Protein AF-A0AB32TJZ8-F1 (afdb_monomer_lite)

Sequence (310 aa):
MAPNVGLDRDGQGVVIGPDGIAGWDKVQDLAAYLVGLRESPYLTDLQVTEAIQLWTALLDVDKQRINYQPRHQPQLTHGRFKAPKRSGVTPGVESVKRCLIGHPEGPAQWPSTSRLVEAICTKLCVVHKSTSKKAGVRTHRWSKILTDYHHIRDLVLGSRRLMDETVIQLFELNQKTLIQWFQRRQKDQEMSVLTQGLTPLDPIAVADTQLPLPRGKLDEAPTTSGPKHQFVFPPNKEGQAPLLRPGRKSASATTTVCSFLPDATTVCSFPPAPTTVCPIAPTPTTVCHIAPAPTMVCPVTPTFTTVRPI

Radius of gyration: 33.05 Å; chains: 1; bounding box: 122×93×77 Å

Structure (mmCIF, N/CA/C/O backbone):
data_AF-A0AB32TJZ8-F1
#
_entry.id   AF-A0AB32TJZ8-F1
#
loop_
_atom_site.group_PDB
_atom_site.id
_atom_site.type_symbol
_atom_site.label_atom_id
_atom_site.label_alt_id
_atom_site.label_comp_id
_atom_site.label_asym_id
_atom_site.label_entity_id
_atom_site.label_seq_id
_atom_site.pdbx_PDB_ins_code
_atom_site.Cartn_x
_atom_site.Cartn_y
_atom_site.Cartn_z
_atom_site.occupancy
_atom_site.B_iso_or_equiv
_atom_site.auth_seq_id
_atom_s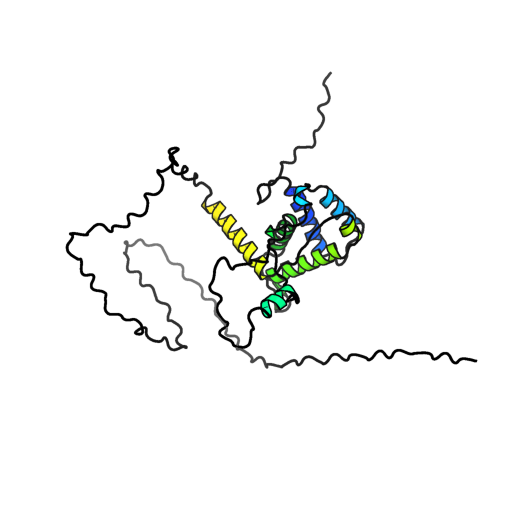ite.auth_comp_id
_atom_site.auth_asym_id
_atom_site.auth_atom_id
_atom_site.pdbx_PDB_model_num
ATOM 1 N N . MET A 1 1 ? -12.858 50.266 26.204 1.00 50.28 1 MET A N 1
ATOM 2 C CA . MET A 1 1 ? -11.524 49.758 25.823 1.00 50.28 1 MET A CA 1
ATOM 3 C C . MET A 1 1 ? -11.694 48.268 25.560 1.00 50.28 1 MET A C 1
ATOM 5 O O . MET A 1 1 ? -11.700 47.487 26.498 1.00 50.28 1 MET A O 1
ATOM 9 N N . ALA A 1 2 ? -12.065 47.912 24.327 1.00 54.00 2 ALA A N 1
ATOM 10 C CA . ALA A 1 2 ? -12.459 46.547 23.977 1.00 54.00 2 ALA A CA 1
ATOM 11 C C . ALA A 1 2 ? -11.212 45.659 23.815 1.00 54.00 2 ALA A C 1
ATOM 13 O O . ALA A 1 2 ? -10.267 46.100 23.155 1.00 54.00 2 ALA A O 1
ATOM 14 N N . PRO A 1 3 ? -11.177 44.448 24.397 1.00 55.28 3 PRO A N 1
ATOM 15 C CA . PRO A 1 3 ? -10.095 43.516 24.159 1.00 55.28 3 PRO A CA 1
ATOM 16 C C . PRO A 1 3 ? -10.292 42.813 22.812 1.00 55.28 3 PRO A C 1
ATOM 18 O O . PRO A 1 3 ? -11.400 42.492 22.388 1.00 55.28 3 PRO A O 1
ATOM 21 N N . ASN A 1 4 ? -9.159 42.628 22.151 1.00 44.34 4 ASN A N 1
ATOM 22 C CA . ASN A 1 4 ? -8.955 42.030 20.845 1.00 44.34 4 ASN A CA 1
ATOM 23 C C . ASN A 1 4 ? -9.405 40.554 20.855 1.00 44.34 4 ASN A C 1
ATOM 25 O O . ASN A 1 4 ? -8.787 39.736 21.535 1.00 44.34 4 ASN A O 1
ATOM 29 N N . VAL A 1 5 ? -10.479 40.210 20.136 1.00 54.75 5 VAL A N 1
ATOM 30 C CA . VAL A 1 5 ? -10.880 38.809 19.920 1.00 54.75 5 VAL A CA 1
ATOM 31 C C . VAL A 1 5 ? -9.996 38.252 18.811 1.00 54.75 5 VAL A C 1
ATOM 33 O O . VAL A 1 5 ? -10.117 38.643 17.650 1.00 54.75 5 VAL A O 1
ATOM 36 N N . GLY A 1 6 ? -9.061 37.388 19.204 1.00 40.59 6 GLY A N 1
ATOM 37 C CA . GLY A 1 6 ? -8.202 36.643 18.295 1.00 40.59 6 GLY A CA 1
ATOM 38 C C . GLY A 1 6 ? -9.034 35.817 17.319 1.00 40.59 6 GLY A C 1
ATOM 39 O O . GLY A 1 6 ? -9.974 35.127 17.701 1.00 40.59 6 GLY A O 1
ATOM 40 N N . LEU A 1 7 ? -8.688 35.929 16.040 1.00 43.12 7 LEU A N 1
ATOM 41 C CA . LEU A 1 7 ? -9.144 35.044 14.978 1.00 43.12 7 LEU A CA 1
ATOM 42 C C . LEU A 1 7 ? -8.560 33.645 15.218 1.00 43.12 7 LEU A C 1
ATOM 44 O O . LEU A 1 7 ? -7.483 33.329 14.712 1.00 43.12 7 LEU A O 1
ATOM 48 N N . ASP A 1 8 ? -9.272 32.818 15.979 1.00 40.50 8 ASP A N 1
ATOM 49 C CA . ASP A 1 8 ? -9.029 31.379 16.027 1.00 40.50 8 ASP A CA 1
ATOM 50 C C . ASP A 1 8 ? -9.368 30.790 14.655 1.00 40.50 8 ASP A C 1
ATOM 52 O O . ASP A 1 8 ? -10.522 30.719 14.226 1.00 40.50 8 ASP A O 1
ATOM 56 N N . ARG A 1 9 ? -8.324 30.400 13.925 1.00 42.91 9 ARG A N 1
ATOM 57 C CA . ARG A 1 9 ? -8.395 29.831 12.575 1.00 42.91 9 ARG A CA 1
ATOM 58 C C . ARG A 1 9 ? -8.576 28.303 12.602 1.00 42.91 9 ARG A C 1
ATOM 60 O O . ARG A 1 9 ? -8.231 27.641 11.631 1.00 42.91 9 ARG A O 1
ATOM 67 N N . ASP A 1 10 ? -9.165 27.761 13.671 1.00 41.59 10 ASP A N 1
ATOM 68 C CA . ASP A 1 10 ? -9.260 26.319 13.955 1.00 41.59 10 ASP A CA 1
ATOM 69 C C . ASP A 1 10 ? -10.714 25.810 13.963 1.00 41.59 10 ASP A C 1
ATOM 71 O O . ASP A 1 10 ? -11.194 25.186 14.906 1.00 41.59 10 ASP A O 1
ATOM 75 N N . GLY A 1 11 ? -11.437 26.088 12.876 1.00 44.69 11 GLY A N 1
ATOM 76 C CA . GLY A 1 11 ? -12.808 25.616 12.641 1.00 44.69 11 GLY A CA 1
ATOM 77 C C . GLY A 1 11 ? -12.946 24.605 11.499 1.00 44.69 11 GLY A C 1
ATOM 78 O O . GLY A 1 11 ? -14.037 24.459 10.949 1.00 44.69 11 GLY A O 1
ATOM 79 N N . GLN A 1 12 ? -11.866 23.940 11.073 1.00 53.69 12 GLN A N 1
ATOM 80 C CA . GLN A 1 12 ? -11.962 22.895 10.050 1.00 53.69 12 GLN A CA 1
ATOM 81 C C . GLN A 1 12 ? -12.651 21.668 10.652 1.00 53.69 12 GLN A C 1
ATOM 83 O O . GLN A 1 12 ? -12.053 20.900 11.402 1.00 53.69 12 GLN A O 1
ATOM 88 N N . GLY A 1 13 ? -13.950 21.537 10.364 1.00 63.75 13 GLY A N 1
ATOM 89 C CA . GLY A 1 13 ? -14.775 20.421 10.809 1.00 63.75 13 GLY A CA 1
ATOM 90 C C . GLY A 1 13 ? -14.080 19.096 10.517 1.00 63.75 13 GLY A C 1
ATOM 91 O O . GLY A 1 13 ? -13.754 18.798 9.370 1.00 63.75 13 GLY A O 1
ATOM 92 N N . VAL A 1 14 ? -13.834 18.326 11.575 1.00 77.62 14 VAL A N 1
ATOM 93 C CA . VAL A 1 14 ? -13.119 17.054 11.506 1.00 77.62 14 VAL A CA 1
ATOM 94 C C . VAL A 1 14 ? -13.855 16.120 10.549 1.00 77.62 14 VAL A C 1
ATOM 96 O O . VAL A 1 14 ? -14.969 15.676 10.831 1.00 77.62 14 VAL A O 1
ATOM 99 N N . VAL A 1 15 ? -13.237 15.812 9.407 1.00 86.81 15 VAL A N 1
ATOM 100 C CA . VAL A 1 15 ? -13.825 14.891 8.433 1.00 86.81 15 VAL A CA 1
ATOM 101 C C . VAL A 1 15 ? -13.600 13.463 8.913 1.00 86.81 15 VAL A C 1
ATOM 103 O O . VAL A 1 15 ? -12.463 13.011 9.078 1.00 86.81 15 VAL A O 1
ATOM 106 N N . ILE A 1 16 ? -14.702 12.751 9.133 1.00 88.44 16 ILE A N 1
ATOM 107 C CA . ILE A 1 16 ? -14.703 11.344 9.533 1.00 88.44 16 ILE A CA 1
ATOM 108 C C . ILE A 1 16 ? -14.649 10.471 8.275 1.00 88.44 16 ILE A C 1
ATOM 110 O O . ILE A 1 16 ? -15.399 10.682 7.320 1.00 88.44 16 ILE A O 1
ATOM 114 N N . GLY A 1 17 ? -13.731 9.507 8.264 1.00 85.12 17 GLY A N 1
ATOM 115 C CA . GLY A 1 17 ? -13.545 8.575 7.157 1.00 85.12 17 GLY A CA 1
ATOM 116 C C . GLY A 1 17 ? -14.590 7.458 7.106 1.00 85.12 17 GLY A C 1
ATOM 117 O O . GLY A 1 17 ? -15.430 7.336 7.998 1.00 85.12 17 GLY A O 1
ATOM 118 N N . PRO A 1 18 ? -14.528 6.598 6.074 1.00 83.69 18 PRO A N 1
ATOM 119 C CA . PRO A 1 18 ? -15.437 5.455 5.923 1.00 83.69 18 PRO A CA 1
ATOM 120 C C . PRO A 1 18 ? -15.328 4.429 7.065 1.00 83.69 18 PRO A C 1
ATOM 122 O O . PRO A 1 18 ? -16.229 3.621 7.261 1.00 83.69 18 PRO A O 1
ATOM 125 N N . ASP A 1 19 ? -14.230 4.467 7.812 1.00 83.62 19 ASP A N 1
ATOM 126 C CA . ASP A 1 19 ? -13.921 3.640 8.972 1.00 83.62 19 ASP A CA 1
ATOM 127 C C . ASP A 1 19 ? -14.341 4.258 10.316 1.00 83.62 19 ASP A C 1
ATOM 129 O O . ASP A 1 19 ? -14.126 3.648 11.360 1.00 83.62 19 ASP A O 1
ATOM 133 N N . GLY A 1 20 ? -14.933 5.456 10.314 1.00 85.50 20 GLY A N 1
ATOM 134 C CA . GLY A 1 20 ? -15.340 6.154 11.537 1.00 85.50 20 GLY A CA 1
ATOM 135 C C . GLY A 1 20 ? -14.209 6.909 12.245 1.00 85.50 20 GLY A C 1
ATOM 136 O O . GLY A 1 20 ? -14.426 7.448 13.328 1.00 85.50 20 GLY A O 1
ATOM 137 N N . ILE A 1 21 ? -13.013 6.991 11.649 1.00 88.00 21 ILE A N 1
ATOM 138 C CA . ILE A 1 21 ? -11.852 7.674 12.237 1.00 88.00 21 ILE A CA 1
ATOM 139 C C . ILE A 1 21 ? -11.748 9.109 11.698 1.00 88.00 21 ILE A C 1
ATOM 141 O O . ILE A 1 21 ? -11.898 9.354 10.497 1.00 88.00 21 ILE A O 1
ATOM 145 N N . ALA A 1 22 ? -11.459 10.062 12.584 1.00 90.50 22 ALA A N 1
ATOM 146 C CA . ALA A 1 22 ? -11.164 11.458 12.258 1.00 90.50 22 ALA A CA 1
ATOM 147 C C . ALA A 1 22 ? -9.924 11.630 11.347 1.00 90.50 22 ALA A C 1
ATOM 149 O O . ALA A 1 22 ? -9.085 10.735 11.240 1.00 90.50 22 ALA A O 1
ATOM 150 N N . GLY A 1 23 ? -9.787 12.797 10.709 1.00 90.44 23 GLY A N 1
ATOM 151 C CA . GLY A 1 23 ? -8.599 13.157 9.917 1.00 90.44 23 GLY A CA 1
ATOM 152 C C . GLY A 1 23 ? -8.594 12.626 8.480 1.00 90.44 23 GLY A C 1
ATOM 153 O O . GLY A 1 23 ? -7.548 12.565 7.833 1.00 90.44 23 GLY A O 1
ATOM 154 N N . TRP A 1 24 ? -9.754 12.204 7.970 1.00 93.00 24 TRP A N 1
ATOM 155 C CA . TRP A 1 24 ? -9.878 11.670 6.612 1.00 93.00 24 TRP A CA 1
ATOM 156 C C . TRP A 1 24 ? -9.648 12.724 5.519 1.00 93.00 24 TRP A C 1
ATOM 158 O O . TRP A 1 24 ? -9.269 12.385 4.400 1.00 93.00 24 TRP A O 1
ATOM 168 N N . ASP A 1 25 ? -9.857 13.999 5.834 1.00 93.25 25 ASP A N 1
ATOM 169 C CA . ASP A 1 25 ? -9.490 15.150 5.005 1.00 93.25 25 ASP A CA 1
ATOM 170 C C . ASP A 1 25 ? -8.005 15.124 4.637 1.00 93.25 25 ASP A C 1
ATOM 172 O O . ASP A 1 25 ? -7.669 15.080 3.455 1.00 93.25 25 ASP A O 1
ATOM 176 N N . LYS A 1 26 ? -7.120 15.009 5.629 1.00 93.25 26 LYS A N 1
ATOM 177 C CA . LYS A 1 26 ? -5.669 15.016 5.403 1.00 93.25 26 LYS A CA 1
ATOM 178 C C . LYS A 1 26 ? -5.204 13.810 4.586 1.00 93.25 26 LYS A C 1
ATOM 180 O O . LYS A 1 26 ? -4.348 13.931 3.710 1.00 93.25 26 LYS A O 1
ATOM 185 N N . VAL A 1 27 ? -5.807 12.640 4.828 1.00 94.44 27 VAL A N 1
ATOM 186 C CA . VAL A 1 27 ? -5.568 11.428 4.023 1.00 94.44 27 VAL A CA 1
ATOM 187 C C . VAL A 1 27 ? -5.998 11.653 2.572 1.00 94.44 27 VAL A C 1
ATOM 189 O O . VAL A 1 27 ? -5.297 11.244 1.643 1.00 94.44 27 VAL A O 1
ATOM 192 N N . GLN A 1 28 ? -7.135 12.318 2.356 1.00 94.88 28 GLN A N 1
ATOM 193 C CA . GLN A 1 28 ? -7.600 12.666 1.019 1.00 94.88 28 GLN A CA 1
ATOM 194 C C . GLN A 1 28 ? -6.716 13.696 0.322 1.00 94.88 28 GLN A C 1
ATOM 196 O O . GLN A 1 28 ? -6.568 13.580 -0.895 1.00 94.88 28 GLN A O 1
ATOM 201 N N . ASP A 1 29 ? -6.142 14.655 1.045 1.00 94.94 29 ASP A N 1
ATOM 202 C CA . ASP A 1 29 ? -5.232 15.659 0.490 1.00 94.94 29 ASP A CA 1
ATOM 203 C C . ASP A 1 29 ? -3.939 15.007 0.001 1.00 94.94 29 ASP A C 1
ATOM 205 O O . ASP A 1 29 ? -3.565 15.179 -1.162 1.00 94.94 29 ASP A O 1
ATOM 209 N N . LEU A 1 30 ? -3.323 14.149 0.824 1.00 95.38 30 LEU A N 1
ATOM 210 C CA . LEU A 1 30 ? -2.166 13.357 0.400 1.00 95.38 30 LEU A CA 1
ATOM 211 C C . LEU A 1 30 ? -2.512 12.463 -0.799 1.00 95.38 30 LEU A C 1
ATOM 213 O O . LEU A 1 30 ? -1.769 12.415 -1.778 1.00 95.38 30 LEU A O 1
ATOM 217 N N . ALA A 1 31 ? -3.655 11.773 -0.764 1.00 95.88 31 ALA A N 1
ATOM 218 C CA . ALA A 1 31 ? -4.084 10.921 -1.869 1.00 95.88 31 ALA A CA 1
ATOM 219 C C . ALA A 1 31 ? -4.343 11.714 -3.159 1.00 95.88 31 ALA A C 1
ATOM 221 O O . ALA A 1 31 ? -3.979 11.259 -4.241 1.00 95.88 31 ALA A O 1
ATOM 222 N N . ALA A 1 32 ? -4.970 12.888 -3.069 1.00 95.88 32 ALA A N 1
ATOM 223 C CA . ALA A 1 32 ? -5.226 13.755 -4.213 1.00 95.88 32 ALA A CA 1
ATOM 224 C C . ALA A 1 32 ? -3.918 14.268 -4.819 1.00 95.88 32 ALA A C 1
ATOM 226 O O . ALA A 1 32 ? -3.767 14.232 -6.041 1.00 95.88 32 ALA A O 1
ATOM 227 N N . TYR A 1 33 ? -2.968 14.662 -3.971 1.00 95.81 33 TYR A N 1
ATOM 228 C CA . TYR A 1 33 ? -1.636 15.081 -4.381 1.00 95.81 33 TYR A CA 1
ATOM 229 C C . TYR A 1 33 ? -0.893 13.957 -5.117 1.00 95.81 33 TYR A C 1
ATOM 231 O O . TYR A 1 33 ? -0.504 14.129 -6.271 1.00 95.81 33 TYR A O 1
ATOM 239 N N . LEU A 1 34 ? -0.814 12.758 -4.525 1.00 95.19 34 LEU A N 1
ATOM 240 C CA . LEU A 1 34 ? -0.189 11.585 -5.152 1.00 95.19 34 LEU A CA 1
ATOM 241 C C . LEU A 1 34 ? -0.858 11.201 -6.480 1.00 95.19 34 LEU A C 1
ATOM 243 O O . LEU A 1 34 ? -0.183 10.863 -7.449 1.00 95.19 34 LEU A O 1
ATOM 247 N N . VAL A 1 35 ? -2.187 11.290 -6.561 1.00 95.44 35 VAL A N 1
ATOM 248 C CA . VAL A 1 35 ? -2.931 11.036 -7.803 1.00 95.44 35 VAL A CA 1
ATOM 249 C C . VAL A 1 35 ? -2.679 12.123 -8.849 1.00 95.44 35 VAL A C 1
ATOM 251 O O . VAL A 1 35 ? -2.742 11.827 -10.043 1.00 95.44 35 VAL A O 1
ATOM 254 N N . GLY A 1 36 ? -2.372 13.356 -8.446 1.00 94.00 36 GLY A N 1
ATOM 255 C CA . GLY A 1 36 ? -1.911 14.426 -9.335 1.00 94.00 36 GLY A CA 1
ATOM 256 C C . GLY A 1 36 ? -0.550 14.126 -9.969 1.00 94.00 36 GLY A C 1
ATOM 257 O O . GLY A 1 36 ? -0.341 14.426 -11.142 1.00 94.00 36 GLY A O 1
ATOM 258 N N . LEU A 1 37 ? 0.334 13.430 -9.249 1.00 92.62 37 LEU A N 1
ATOM 259 C CA . LEU A 1 37 ? 1.660 13.034 -9.741 1.00 92.62 37 LEU A CA 1
ATOM 260 C C . LEU A 1 37 ? 1.615 11.933 -10.811 1.00 92.62 37 LEU A C 1
ATOM 262 O O . LEU A 1 37 ? 2.625 11.696 -11.466 1.00 92.62 37 LEU A O 1
ATOM 266 N N . ARG A 1 38 ? 0.458 11.295 -11.054 1.00 91.31 38 ARG A N 1
ATOM 267 C CA . ARG A 1 38 ? 0.308 10.211 -12.050 1.00 91.31 38 ARG A CA 1
ATOM 268 C C . ARG A 1 38 ? 0.728 10.604 -13.474 1.00 91.31 38 ARG A C 1
ATOM 270 O O . ARG A 1 38 ? 1.024 9.736 -14.283 1.00 91.31 38 ARG A O 1
ATOM 277 N N . GLU A 1 39 ? 0.679 11.896 -13.799 1.00 89.50 39 GLU A N 1
ATOM 278 C CA . GLU A 1 39 ? 1.031 12.429 -15.125 1.00 89.50 39 GLU A CA 1
ATOM 279 C C . GLU A 1 39 ? 2.512 12.827 -15.212 1.00 89.50 39 GLU A C 1
ATOM 281 O O . GLU A 1 39 ? 3.043 13.004 -16.307 1.00 89.50 39 GLU A O 1
ATOM 286 N N . SER A 1 40 ? 3.190 12.943 -14.065 1.00 90.31 40 SER A N 1
ATOM 287 C CA . SER A 1 40 ? 4.604 13.300 -13.995 1.00 90.31 40 SER A CA 1
ATOM 288 C C . SER A 1 40 ? 5.477 12.056 -14.225 1.00 90.31 40 SER A C 1
ATOM 290 O O . SER A 1 40 ? 5.242 11.018 -13.602 1.00 90.31 40 SER A O 1
ATOM 292 N N . PRO A 1 41 ? 6.497 12.119 -15.099 1.00 89.94 41 PRO A N 1
ATOM 293 C CA . PRO A 1 41 ? 7.407 10.994 -15.327 1.00 89.94 41 PRO A CA 1
ATOM 294 C C . PRO A 1 41 ? 8.435 10.807 -14.198 1.00 89.94 41 PRO A C 1
ATOM 296 O O . PRO A 1 41 ? 8.971 9.714 -14.045 1.00 89.94 41 PRO A O 1
ATOM 299 N N . TYR A 1 42 ? 8.716 11.855 -13.419 1.00 90.69 42 TYR A N 1
ATOM 300 C CA . TYR A 1 42 ? 9.655 11.857 -12.295 1.00 90.69 42 TYR A CA 1
ATOM 301 C C . TYR A 1 42 ? 9.191 12.833 -11.207 1.00 90.69 42 TYR A C 1
ATOM 303 O O . TYR A 1 42 ? 8.412 13.744 -11.486 1.00 90.69 42 TYR A O 1
ATOM 311 N N . LEU A 1 43 ? 9.686 12.645 -9.979 1.00 91.56 43 LEU A N 1
ATOM 312 C CA . LEU A 1 43 ? 9.425 13.545 -8.853 1.00 91.56 43 LEU A CA 1
ATOM 313 C C . LEU A 1 43 ? 10.495 14.635 -8.767 1.00 91.56 43 LEU A C 1
ATOM 315 O O . LEU A 1 43 ? 11.690 14.337 -8.770 1.00 91.56 43 LEU A O 1
ATOM 319 N N . THR A 1 44 ? 10.075 15.894 -8.667 1.00 93.12 44 THR A N 1
ATOM 320 C CA . THR A 1 44 ? 10.970 17.014 -8.340 1.00 93.12 44 THR A CA 1
ATOM 321 C C . THR A 1 44 ? 11.206 17.101 -6.830 1.00 93.12 44 THR A C 1
ATOM 323 O O . THR A 1 44 ? 10.409 16.609 -6.034 1.00 93.12 44 THR A O 1
ATOM 326 N N . ASP A 1 45 ? 12.289 17.755 -6.407 1.00 92.69 45 ASP A N 1
ATOM 327 C CA . ASP A 1 45 ? 12.594 17.913 -4.976 1.00 92.69 45 ASP A CA 1
ATOM 328 C C . ASP A 1 45 ? 11.516 18.718 -4.220 1.00 92.69 45 ASP A C 1
ATOM 330 O O . ASP A 1 45 ? 11.160 18.399 -3.081 1.00 92.69 45 ASP A O 1
ATOM 334 N N . LEU A 1 46 ? 10.917 19.705 -4.900 1.00 94.06 46 LEU A N 1
ATOM 335 C CA . LEU A 1 46 ? 9.747 20.429 -4.402 1.00 94.06 46 LEU A CA 1
ATOM 336 C C . LEU A 1 46 ? 8.571 19.470 -4.193 1.00 94.06 46 LEU A C 1
ATOM 338 O O . LEU A 1 46 ? 7.972 19.460 -3.120 1.00 94.06 46 LEU A O 1
ATOM 342 N N . GLN A 1 47 ? 8.296 18.609 -5.180 1.00 94.62 47 GLN A N 1
ATOM 343 C CA . GLN A 1 47 ? 7.196 17.657 -5.085 1.00 94.62 47 GLN A CA 1
ATOM 344 C C . GLN A 1 47 ? 7.387 16.641 -3.952 1.00 94.62 47 GLN A C 1
ATOM 346 O O . GLN A 1 47 ? 6.416 16.249 -3.302 1.00 94.62 47 GLN A O 1
ATOM 351 N N . VAL A 1 48 ? 8.630 16.212 -3.717 1.00 94.19 48 VAL A N 1
ATOM 352 C CA . VAL A 1 48 ? 8.992 15.333 -2.598 1.00 94.19 48 VAL A CA 1
ATOM 353 C C . VAL A 1 48 ? 8.765 16.047 -1.267 1.00 94.19 48 VAL A C 1
ATOM 355 O O . VAL A 1 48 ? 8.151 15.476 -0.370 1.00 94.19 48 VAL A O 1
ATOM 358 N N . THR A 1 49 ? 9.188 17.306 -1.155 1.00 95.56 49 THR A N 1
ATOM 359 C CA . THR A 1 49 ? 9.006 18.112 0.060 1.00 95.56 49 THR A CA 1
ATOM 360 C C . THR A 1 49 ? 7.525 18.319 0.386 1.00 95.56 49 THR A C 1
ATOM 362 O O . THR A 1 49 ? 7.123 18.133 1.532 1.00 95.56 49 THR A O 1
ATOM 365 N N . GLU A 1 50 ? 6.693 18.622 -0.611 1.00 95.62 50 GLU A N 1
ATOM 366 C CA . GLU A 1 50 ? 5.238 18.731 -0.438 1.00 95.62 50 GLU A CA 1
ATOM 367 C C . GLU A 1 50 ? 4.606 17.394 -0.013 1.00 95.62 50 GLU A C 1
ATOM 369 O O . GLU A 1 50 ? 3.791 17.363 0.911 1.00 95.62 50 GLU A O 1
ATOM 374 N N . ALA A 1 51 ? 5.027 16.268 -0.606 1.00 94.44 51 ALA A N 1
ATOM 375 C CA . ALA A 1 51 ? 4.558 14.939 -0.198 1.00 94.44 51 ALA A CA 1
ATOM 376 C C . ALA A 1 51 ? 4.881 14.641 1.277 1.00 94.44 51 ALA A C 1
ATOM 378 O O . ALA A 1 51 ? 4.039 14.111 2.005 1.00 94.44 51 ALA A O 1
ATOM 379 N N . ILE A 1 52 ? 6.088 15.001 1.726 1.00 94.50 52 ILE A N 1
ATOM 380 C CA . ILE A 1 52 ? 6.538 14.826 3.113 1.00 94.50 52 ILE A CA 1
ATOM 381 C C . ILE A 1 52 ? 5.737 15.727 4.064 1.00 94.50 52 ILE A C 1
ATOM 383 O O . ILE A 1 52 ? 5.327 15.279 5.136 1.00 94.50 52 ILE A O 1
ATOM 387 N N . GLN A 1 53 ? 5.453 16.974 3.684 1.00 95.56 53 GLN A N 1
ATOM 388 C CA . GLN A 1 53 ? 4.615 17.875 4.485 1.00 95.56 53 GLN A CA 1
ATOM 389 C C . GLN A 1 53 ? 3.193 17.323 4.655 1.00 95.56 53 GLN A C 1
ATOM 391 O O . GLN A 1 53 ? 2.672 17.274 5.770 1.00 95.56 53 GLN A O 1
ATOM 396 N N . LEU A 1 54 ? 2.588 16.822 3.577 1.00 94.94 54 LEU A N 1
ATOM 397 C CA . LEU A 1 54 ? 1.268 16.192 3.635 1.00 94.94 54 LEU A CA 1
ATOM 398 C C . LEU A 1 54 ? 1.283 14.910 4.481 1.00 94.94 54 LEU A C 1
ATOM 400 O O . LEU A 1 54 ? 0.357 14.678 5.255 1.00 94.94 54 LEU A O 1
ATOM 404 N N . TRP A 1 55 ? 2.347 14.105 4.398 1.00 94.00 55 TRP A N 1
ATOM 405 C CA . TRP A 1 55 ? 2.521 12.918 5.241 1.00 94.00 55 TRP A CA 1
ATOM 406 C C . TRP A 1 55 ? 2.684 13.264 6.725 1.00 94.00 55 TRP A C 1
ATOM 408 O O . TRP A 1 55 ? 2.054 12.642 7.581 1.00 94.00 55 TRP A O 1
ATOM 418 N N . THR A 1 56 ? 3.504 14.262 7.061 1.00 93.12 56 THR A N 1
ATOM 419 C CA . THR A 1 56 ? 3.738 14.668 8.457 1.00 93.12 56 THR A CA 1
ATOM 420 C C . THR A 1 56 ? 2.485 15.259 9.104 1.00 93.12 56 THR A C 1
ATOM 422 O O . THR A 1 56 ? 2.291 15.057 10.304 1.00 93.12 56 THR A O 1
ATOM 425 N N . ALA A 1 57 ? 1.589 15.866 8.320 1.00 93.12 57 ALA A N 1
ATOM 426 C CA . ALA A 1 57 ? 0.300 16.379 8.783 1.00 93.12 57 ALA A CA 1
ATOM 427 C C . ALA A 1 57 ? -0.728 15.291 9.168 1.00 93.12 57 ALA A C 1
ATOM 429 O O . ALA A 1 57 ? -1.676 15.602 9.902 1.00 93.12 57 ALA A O 1
ATOM 430 N N . LEU A 1 58 ? -0.564 14.044 8.698 1.00 92.06 58 LEU A N 1
ATOM 431 C CA . LEU A 1 58 ? -1.469 12.926 9.003 1.00 92.06 58 LEU A CA 1
ATOM 432 C C . LEU A 1 58 ? -1.469 12.556 10.493 1.00 92.06 58 LEU A C 1
ATOM 434 O O . LEU A 1 58 ? -0.474 12.752 11.198 1.00 92.06 58 LEU A O 1
ATOM 438 N N . LEU A 1 59 ? -2.573 11.959 10.957 1.00 89.31 59 LEU A N 1
ATOM 439 C CA . LEU A 1 59 ? -2.646 11.374 12.296 1.00 89.31 59 LEU A CA 1
ATOM 440 C C . LEU A 1 59 ? -1.707 10.166 12.404 1.00 89.31 59 LEU A C 1
ATOM 442 O O . LEU A 1 59 ? -1.467 9.453 11.430 1.00 89.31 59 LEU A O 1
ATOM 446 N N . ASP A 1 60 ? -1.229 9.884 13.615 1.00 88.69 60 ASP A N 1
ATOM 447 C CA . ASP A 1 60 ? -0.321 8.756 13.850 1.00 88.69 60 ASP A CA 1
ATOM 448 C C . ASP A 1 60 ? -0.948 7.408 13.488 1.00 88.69 60 ASP A C 1
ATOM 450 O O . ASP A 1 60 ? -0.240 6.516 13.031 1.00 88.69 60 ASP A O 1
ATOM 454 N N . VAL A 1 61 ? -2.276 7.282 13.614 1.00 86.75 61 VAL A N 1
ATOM 455 C CA . VAL A 1 61 ? -3.040 6.096 13.190 1.00 86.75 61 VAL A CA 1
ATOM 456 C C . VAL A 1 61 ? -2.835 5.807 11.700 1.00 86.75 61 VAL A C 1
ATOM 458 O O . VAL A 1 61 ? -2.652 4.655 11.318 1.00 86.75 61 VAL A O 1
ATOM 461 N N . ASP A 1 62 ? -2.788 6.846 10.866 1.00 87.81 62 ASP A N 1
ATOM 462 C CA . ASP A 1 62 ? -2.627 6.715 9.414 1.00 87.81 62 ASP A CA 1
ATOM 463 C C . ASP A 1 62 ? -1.172 6.437 9.009 1.00 87.81 62 ASP A C 1
ATOM 465 O O . ASP A 1 62 ? -0.913 5.896 7.933 1.00 87.81 62 ASP A O 1
ATOM 469 N N . LYS A 1 63 ? -0.218 6.784 9.883 1.00 89.12 63 LYS A N 1
ATOM 470 C CA . LYS A 1 63 ? 1.221 6.536 9.708 1.00 89.12 63 LYS A CA 1
ATOM 471 C C . LYS A 1 63 ? 1.643 5.131 10.149 1.00 89.12 63 LYS A C 1
ATOM 473 O O . LYS A 1 63 ? 2.794 4.743 9.932 1.00 89.12 63 LYS A O 1
ATOM 478 N N . GLN A 1 64 ? 0.752 4.365 10.787 1.00 84.38 64 GLN A N 1
ATOM 479 C CA . GLN A 1 64 ? 1.062 3.013 11.247 1.00 84.38 64 GLN A CA 1
ATOM 480 C C . GLN A 1 64 ? 1.357 2.071 10.078 1.00 84.38 64 GLN A C 1
ATOM 482 O O . GLN A 1 64 ? 0.802 2.174 8.983 1.00 84.38 64 GLN A O 1
ATOM 487 N N . ARG A 1 65 ? 2.239 1.100 10.334 1.00 83.25 65 ARG A N 1
ATOM 488 C CA . ARG A 1 65 ? 2.546 0.052 9.361 1.00 83.25 65 ARG A CA 1
ATOM 489 C C . ARG A 1 65 ? 1.299 -0.777 9.071 1.00 83.25 65 ARG A C 1
ATOM 491 O O . ARG A 1 65 ? 0.542 -1.122 9.975 1.00 83.25 65 ARG A O 1
ATOM 498 N N . ILE A 1 66 ? 1.136 -1.150 7.808 1.00 81.50 66 ILE A N 1
ATOM 499 C CA . ILE A 1 66 ? -0.022 -1.906 7.348 1.00 81.50 66 ILE A CA 1
ATOM 500 C C . ILE A 1 66 ? 0.000 -3.295 7.979 1.00 81.50 66 ILE A C 1
ATOM 502 O O . ILE A 1 66 ? 0.952 -4.062 7.810 1.00 81.50 66 ILE A O 1
ATOM 506 N N . ASN A 1 67 ? -1.079 -3.631 8.685 1.00 75.88 67 ASN A N 1
ATOM 507 C CA . ASN A 1 67 ? -1.277 -4.967 9.220 1.00 75.88 67 ASN A CA 1
ATOM 508 C C . ASN A 1 67 ? -1.749 -5.906 8.101 1.00 75.88 67 ASN A C 1
ATOM 510 O O . ASN A 1 67 ? -2.912 -5.898 7.692 1.00 75.88 67 ASN A O 1
ATOM 514 N N . TYR A 1 68 ? -0.832 -6.717 7.584 1.00 71.25 68 TYR A N 1
ATOM 515 C CA . TYR A 1 68 ? -1.161 -7.738 6.600 1.00 71.25 68 TYR A CA 1
ATOM 516 C C . TYR A 1 68 ? -1.935 -8.873 7.271 1.00 71.25 68 TYR A C 1
ATOM 518 O O . TYR A 1 68 ? -1.413 -9.535 8.166 1.00 71.25 68 TYR A O 1
ATOM 526 N N . GLN A 1 69 ? -3.153 -9.151 6.794 1.00 65.56 69 GLN A N 1
ATOM 527 C CA . GLN A 1 69 ? -3.912 -10.300 7.287 1.00 65.56 69 GLN A CA 1
ATOM 528 C C . GLN A 1 69 ? -3.075 -11.589 7.183 1.00 65.56 69 GLN A C 1
ATOM 530 O O . GLN A 1 69 ? -2.473 -11.832 6.126 1.00 65.56 69 GLN A O 1
ATOM 535 N N . PRO A 1 70 ? -3.044 -12.430 8.235 1.00 63.50 70 PRO A N 1
ATOM 536 C CA . PRO A 1 70 ? -2.373 -13.719 8.188 1.00 63.50 70 PRO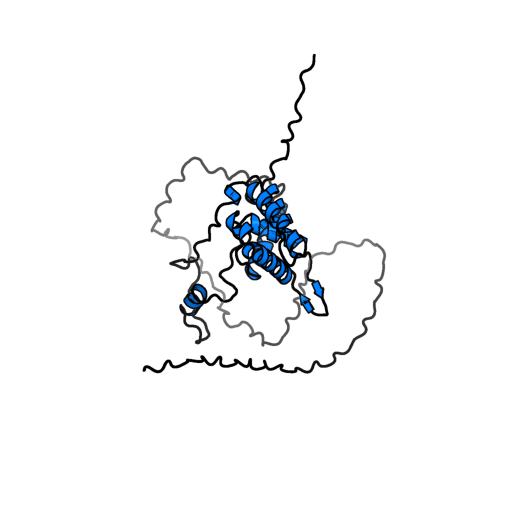 A CA 1
ATOM 537 C C . PRO A 1 70 ? -2.924 -14.563 7.037 1.00 63.50 70 PRO A C 1
ATOM 539 O O . PRO A 1 70 ? -4.079 -14.981 7.034 1.00 63.50 70 PRO A O 1
ATOM 542 N N . ARG A 1 71 ? -2.091 -14.798 6.021 1.00 61.88 71 ARG A N 1
ATOM 543 C CA . ARG A 1 71 ? -2.467 -15.591 4.837 1.00 61.88 71 ARG A CA 1
ATOM 544 C C . ARG A 1 71 ? -2.310 -17.091 5.056 1.00 61.88 71 ARG A C 1
ATOM 546 O O . ARG A 1 71 ? -2.870 -17.881 4.303 1.00 61.88 71 ARG A O 1
ATOM 553 N N . HIS A 1 72 ? -1.556 -17.482 6.078 1.00 59.31 72 HIS A N 1
ATOM 554 C CA . HIS A 1 72 ? -1.416 -18.876 6.456 1.00 59.31 72 HIS A CA 1
ATOM 555 C C . HIS A 1 72 ? -2.582 -19.280 7.357 1.00 59.31 72 HIS A C 1
ATOM 557 O O . HIS A 1 72 ? -2.673 -18.840 8.502 1.00 59.31 72 HIS A O 1
ATOM 563 N N . GLN A 1 73 ? -3.462 -20.128 6.833 1.00 56.75 73 GLN A N 1
ATOM 564 C CA . GLN A 1 73 ? -4.464 -20.822 7.631 1.00 56.75 73 GLN A CA 1
ATOM 565 C C . GLN A 1 73 ? -3.999 -22.272 7.800 1.00 56.75 73 GLN A C 1
ATOM 567 O O . GLN A 1 73 ? -3.867 -22.964 6.789 1.00 56.75 73 GLN A O 1
ATOM 572 N N . PRO A 1 74 ? -3.750 -22.751 9.036 1.00 61.28 74 PRO A N 1
ATOM 573 C CA . PRO A 1 74 ? -3.381 -24.151 9.258 1.00 61.28 74 PRO A CA 1
ATOM 574 C C . PRO A 1 74 ? -4.515 -25.106 8.855 1.00 61.28 74 PRO A C 1
ATOM 576 O O . PRO A 1 74 ? -4.267 -26.258 8.514 1.00 61.28 74 PRO A O 1
ATOM 579 N N . GLN A 1 75 ? -5.759 -24.617 8.850 1.00 64.00 75 GLN A N 1
ATOM 580 C CA . GLN A 1 75 ? -6.939 -25.365 8.450 1.00 64.00 75 GLN A CA 1
ATOM 581 C C . GLN A 1 75 ? -7.864 -24.474 7.618 1.00 64.00 75 GLN A C 1
ATOM 583 O O . GLN A 1 75 ? -8.138 -23.333 7.986 1.00 64.00 75 GLN A O 1
ATOM 588 N N . LEU A 1 76 ? -8.356 -24.999 6.494 1.00 64.94 76 LEU A N 1
ATOM 589 C CA . LEU A 1 76 ? -9.380 -24.337 5.686 1.00 64.94 76 LEU A CA 1
ATOM 590 C C . LEU A 1 76 ? -10.677 -24.259 6.503 1.00 64.94 76 LEU A C 1
ATOM 592 O O . LEU A 1 76 ? -11.251 -25.292 6.844 1.00 64.94 76 LEU A O 1
ATOM 596 N N . THR A 1 77 ? -11.153 -23.049 6.798 1.00 62.31 77 THR A N 1
ATOM 597 C CA . THR A 1 77 ? -12.395 -22.824 7.565 1.00 62.31 77 THR A CA 1
ATOM 598 C C . THR A 1 77 ? -13.656 -23.200 6.784 1.00 62.31 77 THR A C 1
ATOM 600 O O . THR A 1 77 ? -14.711 -23.420 7.373 1.00 62.31 77 THR A O 1
ATOM 603 N N . HIS A 1 78 ? -13.558 -23.322 5.457 1.00 58.03 78 HIS A N 1
ATOM 604 C CA . HIS A 1 78 ? -14.643 -23.788 4.605 1.00 58.03 78 HIS A CA 1
ATOM 605 C C . HIS A 1 78 ? -14.111 -24.404 3.302 1.00 58.03 78 HIS A C 1
ATOM 607 O O . HIS A 1 78 ? -13.222 -23.855 2.650 1.00 58.03 78 HIS A O 1
ATOM 613 N N . GLY A 1 79 ? -14.718 -25.519 2.888 1.00 59.66 79 GLY A N 1
ATOM 614 C CA . GLY A 1 79 ? -14.475 -26.170 1.602 1.00 59.66 79 GLY A CA 1
ATOM 615 C C . GLY A 1 79 ? -13.727 -27.501 1.709 1.00 59.66 79 GLY A C 1
ATOM 616 O O . GLY A 1 79 ? -12.619 -27.588 2.225 1.00 59.66 79 GLY A O 1
ATOM 617 N N . ARG A 1 80 ? -14.323 -28.556 1.142 1.00 57.44 80 ARG A N 1
ATOM 618 C CA . ARG A 1 80 ? -13.633 -29.826 0.876 1.00 57.44 80 ARG A CA 1
ATOM 619 C C . ARG A 1 80 ? -12.538 -29.571 -0.159 1.00 57.44 80 ARG A C 1
ATOM 621 O O . ARG A 1 80 ? -12.847 -29.020 -1.217 1.00 57.44 80 ARG A O 1
ATOM 628 N N . PHE A 1 81 ? -11.301 -30.004 0.106 1.00 58.69 81 PHE A N 1
ATOM 629 C CA . PHE A 1 81 ? -10.232 -29.989 -0.896 1.00 58.69 81 PHE A CA 1
ATOM 630 C C . PHE A 1 81 ? -10.715 -30.760 -2.132 1.00 58.69 81 PHE A C 1
ATOM 632 O O . PHE A 1 81 ? -10.829 -31.987 -2.115 1.00 58.69 81 PHE A O 1
ATOM 639 N N . LYS A 1 82 ? -11.103 -30.044 -3.192 1.00 57.44 82 LYS A N 1
ATOM 640 C CA . LYS A 1 82 ? -11.493 -30.683 -4.446 1.00 57.44 82 LYS A CA 1
ATOM 641 C C . LYS A 1 82 ? -10.207 -31.083 -5.148 1.00 57.44 82 LYS A C 1
ATOM 643 O O . LYS A 1 82 ? -9.477 -30.216 -5.621 1.00 57.44 82 LYS A O 1
ATOM 648 N N . ALA A 1 83 ? -9.946 -32.388 -5.215 1.00 56.78 83 ALA A N 1
ATOM 649 C CA . ALA A 1 83 ? -8.898 -32.920 -6.070 1.00 56.78 83 ALA A CA 1
ATOM 650 C C . ALA A 1 83 ? -9.088 -32.350 -7.491 1.00 56.78 83 ALA A C 1
ATOM 652 O O . ALA A 1 83 ? -10.213 -32.386 -8.014 1.00 56.78 83 ALA A O 1
ATOM 653 N N . PRO A 1 84 ? -8.047 -31.762 -8.107 1.00 55.28 84 PRO A N 1
ATOM 654 C CA . PRO A 1 84 ? -8.171 -31.230 -9.451 1.00 55.28 84 PRO A CA 1
ATOM 655 C C . PRO A 1 84 ? -8.554 -32.372 -10.400 1.00 55.28 84 PRO A C 1
ATOM 657 O O . PRO A 1 84 ? -7.877 -33.390 -10.469 1.00 55.28 84 PRO A O 1
ATOM 660 N N . LYS A 1 85 ? -9.631 -32.194 -11.179 1.00 59.12 85 LYS A N 1
ATOM 661 C CA . LYS A 1 85 ? -10.046 -33.140 -12.238 1.00 59.12 85 LYS A CA 1
ATOM 662 C C . LYS A 1 85 ? -9.021 -33.267 -13.383 1.00 59.12 85 LYS A C 1
ATOM 664 O O . LYS A 1 85 ? -9.263 -33.999 -14.334 1.00 59.12 85 LYS A O 1
ATOM 669 N N . ARG A 1 86 ? -7.901 -32.537 -13.325 1.00 55.44 86 ARG A N 1
ATOM 670 C CA . ARG A 1 86 ? -6.787 -32.613 -14.276 1.00 55.44 86 ARG A CA 1
ATOM 671 C C . ARG A 1 86 ? -5.534 -33.041 -13.514 1.00 55.44 86 ARG A C 1
ATOM 673 O O . ARG A 1 86 ? -5.107 -32.340 -12.603 1.00 55.44 86 ARG A O 1
ATOM 680 N N . SER A 1 87 ? -4.958 -34.170 -13.914 1.00 59.53 87 SER A N 1
ATOM 681 C CA . SER A 1 87 ? -3.851 -34.897 -13.270 1.00 59.53 87 SER A CA 1
ATOM 682 C C . SER A 1 87 ? -2.485 -34.187 -13.264 1.00 59.53 87 SER A C 1
ATOM 684 O O . SER A 1 87 ? -1.493 -34.798 -12.890 1.00 59.53 87 SER A O 1
ATOM 686 N N . GLY A 1 88 ? -2.402 -32.915 -13.665 1.00 62.00 88 GLY A N 1
ATOM 687 C CA . GLY A 1 88 ? -1.129 -32.203 -13.844 1.00 62.00 88 GLY A CA 1
ATOM 688 C C . GLY A 1 88 ? -0.759 -31.203 -12.747 1.00 62.00 88 GLY A C 1
ATOM 689 O O . GLY A 1 88 ? 0.270 -30.548 -12.863 1.00 62.00 88 GLY A O 1
ATOM 690 N N . VAL A 1 89 ? -1.590 -31.028 -11.714 1.00 58.00 89 VAL A N 1
ATOM 691 C CA . VAL A 1 89 ? -1.343 -30.032 -10.659 1.00 58.00 89 VAL A CA 1
ATOM 692 C C . VAL A 1 89 ? -1.221 -30.731 -9.316 1.00 58.00 89 VAL A C 1
ATOM 694 O O . VAL A 1 89 ? -2.232 -31.106 -8.725 1.00 58.00 89 VAL A O 1
ATOM 697 N N . THR A 1 90 ? 0.012 -30.893 -8.835 1.00 57.25 90 THR A N 1
ATOM 698 C CA . THR A 1 90 ? 0.304 -31.463 -7.517 1.00 57.25 90 THR A CA 1
ATOM 699 C C . THR A 1 90 ? -0.182 -30.500 -6.427 1.00 57.25 90 THR A C 1
ATOM 701 O O . THR A 1 90 ? 0.351 -29.387 -6.311 1.00 57.25 90 THR A O 1
ATOM 704 N N . PRO A 1 91 ? -1.186 -30.886 -5.619 1.00 58.28 91 PRO A N 1
ATOM 705 C CA . PRO A 1 91 ? -1.565 -30.154 -4.414 1.00 58.28 91 PRO A CA 1
ATOM 706 C C . PRO A 1 91 ? -0.330 -29.879 -3.553 1.00 58.28 91 PRO A C 1
ATOM 708 O O . PRO A 1 91 ? 0.435 -30.795 -3.280 1.00 58.28 91 PRO A O 1
ATOM 711 N N . GLY A 1 92 ? -0.098 -28.629 -3.156 1.00 62.16 92 GLY A N 1
ATOM 712 C CA . GLY A 1 92 ? 1.088 -28.241 -2.383 1.00 62.16 92 GLY A CA 1
ATOM 713 C C . GLY A 1 92 ? 2.193 -27.599 -3.222 1.00 62.16 92 GLY A C 1
ATOM 714 O O . GLY A 1 92 ? 2.687 -26.554 -2.818 1.00 62.16 92 GLY A O 1
ATOM 715 N N . VAL A 1 93 ? 2.491 -28.088 -4.432 1.00 63.75 93 VAL A N 1
ATOM 716 C CA . VAL A 1 93 ? 3.492 -27.444 -5.312 1.00 63.75 93 VAL A CA 1
ATOM 717 C C . VAL A 1 93 ? 2.994 -26.088 -5.792 1.00 63.75 93 VAL A C 1
ATOM 719 O O . VAL A 1 93 ? 3.726 -25.118 -5.705 1.00 63.75 93 VAL A O 1
ATOM 722 N N . GLU A 1 94 ? 1.730 -25.973 -6.207 1.00 60.31 94 GLU A N 1
ATOM 723 C CA . GLU A 1 94 ? 1.135 -24.671 -6.546 1.00 60.31 94 GLU A CA 1
ATOM 724 C C . GLU A 1 94 ? 1.002 -23.751 -5.326 1.00 60.31 94 GLU A C 1
ATOM 726 O O . GLU A 1 94 ? 1.073 -22.537 -5.468 1.00 60.31 94 GLU A O 1
ATOM 731 N N . SER A 1 95 ? 0.840 -24.305 -4.121 1.00 61.38 95 SER A N 1
ATOM 732 C CA . SER A 1 95 ? 0.797 -23.504 -2.891 1.00 61.38 95 SER A CA 1
ATOM 733 C C . SER A 1 95 ? 2.179 -22.953 -2.551 1.00 61.38 95 SER A C 1
ATOM 735 O O . SER A 1 95 ? 2.315 -21.766 -2.282 1.00 61.38 95 SER A O 1
ATOM 737 N N . VAL A 1 96 ? 3.214 -23.794 -2.622 1.00 61.25 96 VAL A N 1
ATOM 738 C CA . VAL A 1 96 ? 4.614 -23.399 -2.434 1.00 61.25 96 VAL A CA 1
ATOM 739 C C . VAL A 1 96 ? 5.046 -22.454 -3.546 1.00 61.25 96 VAL A C 1
ATOM 741 O O . VAL A 1 96 ? 5.643 -21.430 -3.257 1.00 61.25 96 VAL A O 1
ATOM 744 N N . LYS A 1 97 ? 4.673 -22.720 -4.800 1.00 58.06 97 LYS A N 1
ATOM 745 C CA . LYS A 1 97 ? 4.922 -21.831 -5.936 1.00 58.06 97 LYS A CA 1
ATOM 746 C C . LYS A 1 97 ? 4.241 -20.482 -5.718 1.00 58.06 97 LYS A C 1
ATOM 748 O O . LYS A 1 97 ? 4.908 -19.473 -5.831 1.00 58.06 97 LYS A O 1
ATOM 753 N N . ARG A 1 98 ? 2.980 -20.432 -5.275 1.00 53.59 98 ARG A N 1
ATOM 754 C CA . ARG A 1 98 ? 2.315 -19.166 -4.902 1.00 53.59 98 ARG A CA 1
ATOM 755 C C . ARG A 1 98 ? 2.957 -18.455 -3.706 1.00 53.59 98 ARG A C 1
ATOM 757 O O . ARG A 1 98 ? 2.874 -17.234 -3.647 1.00 53.59 98 ARG A O 1
ATOM 764 N N . CYS A 1 99 ? 3.566 -19.185 -2.770 1.00 54.69 99 CYS A N 1
ATOM 765 C CA . CYS A 1 99 ? 4.244 -18.609 -1.606 1.00 54.69 99 CYS A CA 1
ATOM 766 C C . CYS A 1 99 ? 5.686 -18.145 -1.887 1.00 54.69 99 CYS A C 1
ATOM 768 O O . CYS A 1 99 ? 6.095 -17.137 -1.323 1.00 54.69 99 CYS A O 1
ATOM 770 N N . LEU A 1 100 ? 6.458 -18.864 -2.710 1.00 49.41 100 LEU A N 1
ATOM 771 C CA . LEU A 1 100 ? 7.892 -18.622 -2.953 1.00 49.41 100 LEU A CA 1
ATOM 772 C C . LEU A 1 100 ? 8.195 -18.013 -4.329 1.00 49.41 100 LEU A C 1
ATOM 774 O O . LEU A 1 100 ? 9.175 -17.294 -4.474 1.00 49.41 100 LEU A O 1
ATOM 778 N N . ILE A 1 101 ? 7.389 -18.315 -5.347 1.00 52.12 101 ILE A N 1
ATOM 779 C CA . ILE A 1 101 ? 7.590 -17.919 -6.747 1.00 52.12 101 ILE A CA 1
ATOM 780 C C . ILE A 1 101 ? 6.313 -17.212 -7.185 1.00 52.12 101 ILE A C 1
ATOM 782 O O . ILE A 1 101 ? 5.509 -17.756 -7.948 1.00 52.12 101 ILE A O 1
ATOM 786 N N . GLY A 1 102 ? 6.083 -16.031 -6.607 1.00 49.00 102 GLY A N 1
ATOM 787 C CA . GLY A 1 102 ? 4.923 -15.215 -6.923 1.00 49.00 102 GLY A CA 1
ATOM 788 C C . GLY A 1 102 ? 4.707 -15.198 -8.432 1.00 49.00 102 GLY A C 1
ATOM 789 O O . GLY A 1 102 ? 5.558 -14.740 -9.193 1.00 49.00 102 GLY A O 1
ATOM 790 N N . HIS A 1 103 ? 3.549 -15.694 -8.876 1.00 45.94 103 HIS A N 1
ATOM 791 C CA . HIS A 1 103 ? 2.960 -15.114 -10.076 1.00 45.94 103 HIS A CA 1
ATOM 792 C C . HIS A 1 103 ? 3.047 -13.589 -9.880 1.00 45.94 103 HIS A C 1
ATOM 794 O O . HIS A 1 103 ? 2.842 -13.155 -8.744 1.00 45.94 103 HIS A O 1
ATOM 800 N N . PRO A 1 104 ? 3.347 -12.778 -10.912 1.00 47.53 104 PRO A N 1
ATOM 801 C CA . PRO A 1 104 ? 3.481 -11.329 -10.735 1.00 47.53 104 PRO A CA 1
ATOM 802 C C . PRO A 1 104 ? 2.268 -10.724 -10.015 1.00 47.53 104 PRO A C 1
ATOM 804 O O . PRO A 1 104 ? 2.393 -9.742 -9.313 1.00 47.53 104 PRO A O 1
ATOM 807 N N . GLU A 1 105 ? 1.111 -11.383 -10.076 1.00 50.78 105 GLU A N 1
ATOM 808 C CA . GLU A 1 105 ? 0.023 -11.165 -9.129 1.00 50.78 105 GLU A CA 1
ATOM 809 C C . GLU A 1 105 ? 0.306 -11.831 -7.764 1.00 50.78 105 GLU A C 1
ATOM 811 O O . GLU A 1 105 ? -0.201 -12.921 -7.470 1.00 50.78 105 GLU A O 1
ATOM 816 N N . GLY A 1 106 ? 1.095 -11.170 -6.908 1.00 51.91 106 GLY A N 1
ATOM 817 C CA . GLY A 1 106 ? 1.224 -11.531 -5.493 1.00 51.91 106 GLY A CA 1
ATOM 818 C C . GLY A 1 106 ? -0.147 -11.589 -4.789 1.00 51.91 106 GLY A C 1
ATOM 819 O O . GLY A 1 106 ? -1.139 -11.078 -5.319 1.00 51.91 106 GLY A O 1
ATOM 820 N N . PRO A 1 107 ? -0.265 -12.224 -3.603 1.00 54.66 107 PRO A N 1
ATOM 821 C CA . PRO A 1 107 ? -1.534 -12.335 -2.885 1.00 54.66 107 PRO A CA 1
ATOM 822 C C . PRO A 1 107 ? -2.050 -10.942 -2.512 1.00 54.66 107 PRO A C 1
ATOM 824 O O . PRO A 1 107 ? -1.642 -10.351 -1.507 1.00 54.66 107 PRO A O 1
ATOM 827 N N . ALA A 1 108 ? -2.922 -10.432 -3.376 1.00 64.31 108 ALA A N 1
ATOM 828 C CA . ALA A 1 108 ? -3.304 -9.040 -3.401 1.00 64.31 108 ALA A CA 1
ATOM 829 C C . ALA A 1 108 ? -4.071 -8.666 -2.140 1.00 64.31 108 ALA A C 1
ATOM 831 O O . ALA A 1 108 ? -4.999 -9.356 -1.712 1.00 64.31 108 ALA A O 1
ATOM 832 N N . GLN A 1 109 ? -3.647 -7.560 -1.547 1.00 78.00 109 GLN A N 1
ATOM 833 C CA . GLN A 1 109 ? -4.333 -6.959 -0.422 1.00 78.00 109 GLN A CA 1
ATOM 834 C C . GLN A 1 109 ? -5.544 -6.171 -0.921 1.00 78.00 109 GLN A C 1
ATOM 836 O O . GLN A 1 109 ? -5.628 -5.764 -2.087 1.00 78.00 109 GLN A O 1
ATOM 841 N N . TRP A 1 110 ? -6.513 -5.991 -0.032 1.00 82.31 110 TRP A N 1
ATOM 842 C CA . TRP A 1 110 ? -7.673 -5.161 -0.315 1.00 82.31 110 TRP A CA 1
ATOM 843 C C . TRP A 1 110 ? -7.254 -3.687 -0.243 1.00 82.31 110 TRP A C 1
ATOM 845 O O . TRP A 1 110 ? -6.499 -3.328 0.655 1.00 82.31 110 TRP A O 1
ATOM 855 N N . PRO A 1 111 ? -7.741 -2.803 -1.131 1.00 87.81 111 PRO A N 1
ATOM 856 C CA . PRO A 1 111 ? -7.482 -1.367 -1.013 1.00 87.81 111 PRO A CA 1
ATOM 857 C C . PRO A 1 111 ? -7.849 -0.798 0.365 1.00 87.81 111 PRO A C 1
ATOM 859 O O . PRO A 1 111 ? -7.153 0.071 0.867 1.00 87.81 111 PRO A O 1
ATOM 862 N N . SER A 1 112 ? -8.878 -1.361 1.008 1.00 86.56 112 SER A N 1
ATOM 863 C CA . SER A 1 112 ? -9.323 -1.004 2.361 1.00 86.56 112 SER A CA 1
ATOM 864 C C . SER A 1 112 ? -8.357 -1.398 3.487 1.00 86.56 112 SER A C 1
ATOM 866 O O . SER A 1 112 ? -8.619 -1.082 4.640 1.00 86.56 112 SER A O 1
ATOM 868 N N . THR A 1 113 ? -7.260 -2.113 3.206 1.00 85.19 113 THR A N 1
ATOM 869 C CA . THR A 1 113 ? -6.247 -2.433 4.229 1.00 85.19 113 THR A CA 1
ATOM 870 C C . THR A 1 113 ? -5.457 -1.183 4.651 1.00 85.19 113 THR A C 1
ATOM 872 O O . THR A 1 113 ? -4.907 -1.147 5.746 1.00 85.19 113 THR A O 1
ATOM 875 N N . SER A 1 114 ? -5.396 -0.145 3.809 1.00 89.50 114 SER A N 1
ATOM 876 C CA . SER A 1 114 ? -4.794 1.148 4.148 1.00 89.50 114 SER A CA 1
ATOM 877 C C . SER A 1 114 ? -5.725 2.279 3.741 1.00 89.50 114 SER A C 1
ATOM 879 O O . SER A 1 114 ? -6.129 2.362 2.582 1.00 89.50 114 SER A O 1
ATOM 881 N N . ARG A 1 115 ? -6.000 3.194 4.674 1.00 90.75 115 ARG A N 1
ATOM 882 C CA . ARG A 1 115 ? -6.807 4.400 4.434 1.00 90.75 115 ARG A CA 1
ATOM 883 C C . ARG A 1 115 ? -6.273 5.229 3.264 1.00 90.75 115 ARG A C 1
ATOM 885 O O . ARG A 1 115 ? -7.050 5.693 2.432 1.00 90.75 115 ARG A O 1
ATOM 892 N N . LEU A 1 116 ? -4.947 5.341 3.148 1.00 93.00 116 LEU A N 1
ATOM 893 C CA . LEU A 1 116 ? -4.287 6.041 2.046 1.00 93.00 116 LEU A CA 1
ATOM 894 C C . LEU A 1 116 ? -4.519 5.337 0.701 1.00 93.00 116 LEU A C 1
ATOM 896 O O . LEU A 1 116 ? -4.906 5.982 -0.271 1.00 93.00 116 LEU A O 1
ATOM 900 N N . VAL A 1 117 ? -4.331 4.015 0.636 1.00 93.38 117 VAL A N 1
ATOM 901 C CA . VAL A 1 117 ? -4.554 3.241 -0.601 1.00 93.38 117 VAL A CA 1
ATOM 902 C C . VAL A 1 117 ? -6.028 3.273 -1.008 1.00 93.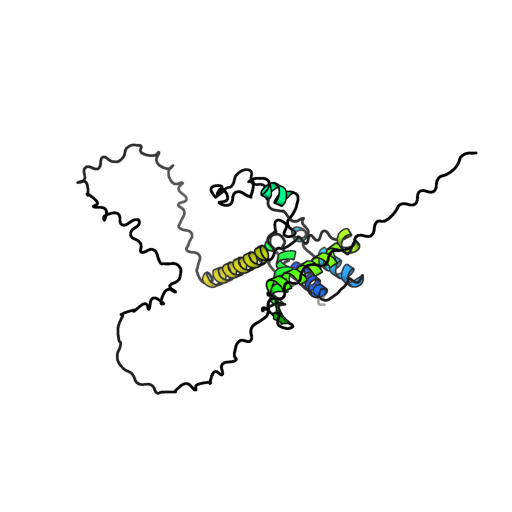38 117 VAL A C 1
ATOM 904 O O . VAL A 1 117 ? -6.335 3.430 -2.192 1.00 93.38 117 VAL A O 1
ATOM 907 N N . GLU A 1 118 ? -6.945 3.193 -0.045 1.00 93.44 118 GLU A N 1
ATOM 908 C CA . GLU A 1 118 ? -8.380 3.337 -0.276 1.00 93.44 118 GLU A CA 1
ATOM 909 C C . GLU A 1 118 ? -8.722 4.714 -0.864 1.00 93.44 118 GLU A C 1
ATOM 911 O O . GLU A 1 118 ? -9.467 4.805 -1.848 1.00 93.44 118 GLU A O 1
ATOM 916 N N . ALA A 1 119 ? -8.141 5.784 -0.314 1.00 94.25 119 ALA A N 1
ATOM 917 C CA . ALA A 1 119 ? -8.318 7.143 -0.810 1.00 94.25 119 ALA A CA 1
ATOM 918 C C . ALA A 1 119 ? -7.753 7.311 -2.233 1.00 94.25 119 ALA A C 1
ATOM 920 O O . ALA A 1 119 ? -8.461 7.818 -3.107 1.00 94.25 119 ALA A O 1
ATOM 921 N N . ILE A 1 120 ? -6.541 6.812 -2.511 1.00 95.31 120 ILE A N 1
ATOM 922 C CA . ILE A 1 120 ? -5.924 6.830 -3.852 1.00 95.31 120 ILE A CA 1
ATOM 923 C C . ILE A 1 120 ? -6.815 6.092 -4.859 1.00 95.31 120 ILE A C 1
ATOM 925 O O . ILE A 1 120 ? -7.164 6.645 -5.904 1.00 95.31 120 ILE A O 1
ATOM 929 N N . CYS A 1 121 ? -7.250 4.870 -4.534 1.00 94.25 121 CYS A N 1
ATOM 930 C CA . CYS A 1 121 ? -8.123 4.074 -5.401 1.00 94.25 121 CYS A CA 1
ATOM 931 C C . CYS A 1 121 ? -9.458 4.777 -5.663 1.00 94.25 121 CYS A C 1
ATOM 933 O O . CYS A 1 121 ? -9.951 4.774 -6.793 1.00 94.25 121 CYS A O 1
ATOM 935 N N . THR A 1 122 ? -10.030 5.419 -4.644 1.00 93.56 122 THR A N 1
ATOM 936 C CA . THR A 1 122 ? -11.268 6.197 -4.769 1.00 93.56 122 THR A CA 1
ATOM 937 C C . THR A 1 122 ? -11.080 7.387 -5.712 1.00 93.56 122 THR A C 1
ATOM 939 O O . THR A 1 122 ? -11.886 7.570 -6.626 1.00 93.56 122 THR A O 1
ATOM 942 N N . LYS A 1 123 ? -9.995 8.159 -5.566 1.00 94.38 123 LYS A N 1
ATOM 943 C CA . LYS A 1 123 ? -9.679 9.295 -6.451 1.00 94.38 123 LYS A CA 1
ATOM 944 C C . LYS A 1 123 ? -9.426 8.832 -7.893 1.00 94.38 123 LYS A C 1
ATOM 946 O O . LYS A 1 123 ? -10.005 9.402 -8.817 1.00 94.38 123 LYS A O 1
ATOM 951 N N . LEU A 1 124 ? -8.674 7.749 -8.108 1.00 94.81 124 LEU A N 1
ATOM 952 C CA . LEU A 1 124 ? -8.458 7.171 -9.445 1.00 94.81 124 LEU A CA 1
ATOM 953 C C . LEU A 1 124 ? -9.760 6.671 -10.091 1.00 94.81 124 LEU A C 1
ATOM 955 O O . LEU A 1 124 ? -9.950 6.816 -11.301 1.00 94.81 124 LEU A O 1
ATOM 959 N N . CYS A 1 125 ? -10.692 6.130 -9.300 1.00 92.56 125 CYS A N 1
ATOM 960 C CA . CYS A 1 125 ? -12.018 5.751 -9.789 1.00 92.56 125 CYS A CA 1
ATOM 961 C C . CYS A 1 125 ? -12.822 6.959 -10.294 1.00 92.56 125 CYS A C 1
ATOM 963 O O . CYS A 1 125 ? -13.584 6.806 -11.252 1.00 92.56 125 CYS A O 1
ATOM 965 N N . VAL A 1 126 ? -12.666 8.138 -9.682 1.00 91.69 126 VAL A N 1
ATOM 966 C CA . VAL A 1 126 ? -13.318 9.383 -10.125 1.00 91.69 126 VAL A CA 1
ATOM 967 C C . VAL A 1 126 ? -12.687 9.917 -11.414 1.00 91.69 126 VAL A C 1
ATOM 969 O O . VAL A 1 126 ? -13.420 10.370 -12.294 1.00 91.69 126 VAL A O 1
ATOM 972 N N . VAL A 1 127 ? -11.358 9.819 -11.553 1.00 91.75 127 VAL A N 1
ATOM 973 C CA . VAL A 1 127 ? -10.622 10.213 -12.770 1.00 91.75 127 VAL A CA 1
ATOM 974 C C . VAL A 1 127 ? -11.044 9.348 -13.963 1.00 91.75 127 VAL A C 1
ATOM 976 O O . VAL A 1 127 ? -11.446 9.863 -15.007 1.00 91.75 127 VAL A O 1
ATOM 979 N N . HIS A 1 128 ? -11.033 8.021 -13.809 1.00 89.56 128 HIS A N 1
ATOM 980 C CA . HIS A 1 128 ? -11.420 7.086 -14.869 1.00 89.56 128 HIS A CA 1
ATOM 981 C C . HIS A 1 128 ? -12.863 6.626 -14.689 1.00 89.56 128 HIS A C 1
ATOM 983 O O . HIS A 1 128 ? -13.094 5.529 -14.193 1.00 89.56 128 HIS A O 1
ATOM 989 N N . LYS A 1 129 ? -13.856 7.423 -15.100 1.00 82.62 129 LYS A N 1
ATOM 990 C CA . LYS A 1 129 ? -15.285 7.061 -14.947 1.00 82.62 129 LYS A CA 1
ATOM 991 C C . LYS A 1 129 ? -15.712 5.866 -15.810 1.00 82.62 129 LYS A C 1
ATOM 993 O O . LYS A 1 129 ? -16.478 5.019 -15.356 1.00 82.62 129 LYS A O 1
ATOM 998 N N . SER A 1 130 ? -15.178 5.767 -17.027 1.00 75.75 130 SER A N 1
ATOM 999 C CA . SER A 1 130 ? -15.640 4.818 -18.048 1.00 75.75 130 SER A CA 1
ATOM 1000 C C . SER A 1 130 ? -14.490 4.093 -18.738 1.00 75.75 130 SER A C 1
ATOM 1002 O O . SER A 1 130 ? -13.357 4.574 -18.786 1.00 75.75 130 SER A O 1
ATOM 1004 N N . THR A 1 131 ? -14.789 2.925 -19.319 1.00 76.69 131 THR A N 1
ATOM 1005 C CA . THR A 1 131 ? -13.857 2.263 -20.245 1.00 76.69 131 THR A CA 1
ATOM 1006 C C . THR A 1 131 ? -13.530 3.201 -21.403 1.00 76.69 131 THR A C 1
ATOM 1008 O O . THR A 1 131 ? -14.398 3.927 -21.887 1.00 76.69 131 THR A O 1
ATOM 1011 N N . SER A 1 132 ? -12.281 3.192 -21.851 1.00 72.81 132 SER A N 1
ATOM 1012 C CA . SER A 1 132 ? -11.800 4.129 -22.860 1.00 72.81 132 SER A CA 1
ATOM 1013 C C . SER A 1 132 ? -11.297 3.363 -24.069 1.00 72.81 132 SER A C 1
ATOM 1015 O O . SER A 1 132 ? -10.585 2.360 -23.950 1.00 72.81 132 SER A O 1
ATOM 1017 N N . LYS A 1 133 ? -11.693 3.842 -25.246 1.00 72.56 133 LYS A N 1
ATOM 1018 C CA . LYS A 1 133 ? -11.214 3.351 -26.532 1.00 72.56 133 LYS A CA 1
ATOM 1019 C C . LYS A 1 133 ? -10.115 4.303 -26.994 1.00 72.56 133 LYS A C 1
ATOM 1021 O O . LYS A 1 133 ? -10.386 5.482 -27.196 1.00 72.56 133 LYS A O 1
ATOM 1026 N N . LYS A 1 134 ? -8.888 3.809 -27.134 1.00 71.81 134 LYS A N 1
ATOM 1027 C CA . LYS A 1 134 ? -7.795 4.522 -27.809 1.00 71.81 134 LYS A CA 1
ATOM 1028 C C . LYS A 1 134 ? -7.324 3.633 -28.958 1.00 71.81 134 LYS A C 1
ATOM 1030 O O . LYS A 1 134 ? -7.114 2.445 -28.743 1.00 71.81 134 LYS A O 1
ATOM 1035 N N . ALA A 1 135 ? -7.223 4.192 -30.165 1.00 72.19 135 ALA A N 1
ATOM 1036 C CA . ALA A 1 135 ? -6.721 3.497 -31.359 1.00 72.19 135 ALA A CA 1
ATOM 1037 C C . ALA A 1 135 ? -7.363 2.111 -31.623 1.00 72.19 135 ALA A C 1
ATOM 1039 O O . ALA A 1 135 ? -6.674 1.129 -31.873 1.00 72.19 135 ALA A O 1
ATOM 1040 N N . GLY A 1 136 ? -8.691 1.998 -31.498 1.00 74.00 136 GLY A N 1
ATOM 1041 C CA . GLY A 1 136 ? -9.417 0.734 -31.716 1.00 74.00 136 GLY A CA 1
ATOM 1042 C C . GLY A 1 136 ? -9.296 -0.301 -30.585 1.00 74.00 136 GLY A C 1
ATOM 1043 O O . GLY A 1 136 ? -10.144 -1.188 -30.482 1.00 74.00 136 GLY A O 1
ATOM 1044 N N . VAL A 1 137 ? -8.334 -0.154 -29.671 1.00 76.75 137 VAL A N 1
ATOM 1045 C CA . VAL A 1 137 ? -8.174 -1.033 -28.508 1.00 76.75 137 VAL A CA 1
ATOM 1046 C C . VAL A 1 137 ? -9.055 -0.542 -27.359 1.00 76.75 137 VAL A C 1
ATOM 1048 O O . VAL A 1 137 ? -8.970 0.600 -26.892 1.00 76.75 137 VAL A O 1
ATOM 1051 N N . ARG A 1 138 ? -9.937 -1.424 -26.883 1.00 78.38 138 ARG A N 1
ATOM 1052 C CA . ARG A 1 138 ? -10.757 -1.176 -25.695 1.00 78.38 138 ARG A CA 1
ATOM 1053 C C . ARG A 1 138 ? -9.922 -1.472 -24.454 1.00 78.38 138 ARG A C 1
ATOM 1055 O O . ARG A 1 138 ? -9.696 -2.630 -24.125 1.00 78.38 138 ARG A O 1
ATOM 1062 N N . THR A 1 139 ? -9.522 -0.428 -23.740 1.00 78.62 139 THR A N 1
ATOM 1063 C CA . THR A 1 139 ? -8.870 -0.582 -22.435 1.00 78.62 139 THR A CA 1
ATOM 1064 C C . THR A 1 139 ? -9.924 -0.623 -21.337 1.00 78.62 139 THR A C 1
ATOM 1066 O O . THR A 1 139 ? -10.823 0.226 -21.271 1.00 78.62 139 THR A O 1
ATOM 1069 N N . HIS A 1 140 ? -9.847 -1.647 -20.488 1.00 86.19 140 HIS A N 1
ATOM 1070 C CA . HIS A 1 140 ? -10.742 -1.757 -19.350 1.00 86.19 140 HIS A CA 1
ATOM 1071 C C . HIS A 1 140 ? -10.440 -0.632 -18.347 1.00 86.19 140 HIS A C 1
ATOM 1073 O O . HIS A 1 140 ? -9.278 -0.305 -18.111 1.00 86.19 140 HIS A O 1
ATOM 1079 N N . ARG A 1 141 ? -11.481 -0.054 -17.730 1.00 91.12 141 ARG A N 1
ATOM 1080 C CA . ARG A 1 141 ? -11.371 1.006 -16.707 1.00 91.12 141 ARG A CA 1
ATOM 1081 C C . ARG A 1 141 ? -10.365 0.625 -15.612 1.00 91.12 141 ARG A C 1
ATOM 1083 O O . ARG A 1 141 ? -9.444 1.377 -15.330 1.00 91.12 141 ARG A O 1
ATOM 1090 N N . TRP A 1 142 ? -10.528 -0.578 -15.058 1.00 91.44 142 TRP A N 1
ATOM 1091 C CA . TRP A 1 142 ? -9.649 -1.147 -14.030 1.00 91.44 142 TRP A CA 1
ATOM 1092 C C . TRP A 1 142 ? -8.182 -1.228 -14.441 1.00 91.44 142 TRP A C 1
ATOM 1094 O O . TRP A 1 142 ? -7.327 -0.920 -13.625 1.00 91.44 142 TRP A O 1
ATOM 1104 N N . SER A 1 143 ? -7.888 -1.586 -15.694 1.00 90.62 143 SER A N 1
ATOM 1105 C CA . SER A 1 143 ? -6.504 -1.671 -16.165 1.00 90.62 143 SER A CA 1
ATOM 1106 C C . SER A 1 143 ? -5.825 -0.304 -16.134 1.00 90.62 143 SER A C 1
ATOM 1108 O O . SER A 1 143 ? -4.700 -0.214 -15.672 1.00 90.62 143 SER A O 1
ATOM 1110 N N . LYS A 1 144 ? -6.528 0.771 -16.519 1.00 91.06 144 LYS A N 1
ATOM 1111 C CA . LYS A 1 144 ? -5.992 2.138 -16.400 1.00 91.06 144 LYS A CA 1
ATOM 1112 C C . LYS A 1 144 ? -5.752 2.559 -14.957 1.00 91.06 144 LYS A C 1
ATOM 1114 O O . LYS A 1 144 ? -4.707 3.113 -14.656 1.00 91.06 144 LYS A O 1
ATOM 1119 N N . ILE A 1 145 ? -6.714 2.278 -14.076 1.00 93.50 145 ILE A N 1
ATOM 1120 C CA . ILE A 1 145 ? -6.586 2.590 -12.647 1.00 93.50 145 ILE A CA 1
ATOM 1121 C C . ILE A 1 145 ? -5.361 1.882 -12.059 1.00 93.50 145 ILE A C 1
ATOM 1123 O O . ILE A 1 145 ? -4.609 2.498 -11.315 1.00 93.50 145 ILE A O 1
ATOM 1127 N N . LEU A 1 146 ? -5.140 0.613 -12.414 1.00 93.00 146 LEU A N 1
ATOM 1128 C CA . LEU A 1 146 ? -3.955 -0.122 -11.977 1.00 93.00 146 LEU A CA 1
ATOM 1129 C C . LEU A 1 146 ? -2.677 0.454 -12.570 1.00 93.00 146 LEU A C 1
ATOM 1131 O O . LEU A 1 146 ? -1.726 0.633 -11.826 1.00 93.00 146 LEU A O 1
ATOM 1135 N N . THR A 1 147 ? -2.642 0.769 -13.868 1.00 92.94 147 THR A N 1
ATOM 1136 C CA . THR A 1 147 ? -1.465 1.391 -14.493 1.00 92.94 147 THR A CA 1
ATOM 1137 C C . THR A 1 147 ? -1.075 2.680 -13.774 1.00 92.94 147 THR A C 1
ATOM 1139 O O . THR A 1 147 ? 0.081 2.824 -13.393 1.00 92.94 147 THR A O 1
ATOM 1142 N N . ASP A 1 148 ? -2.037 3.568 -13.516 1.00 94.50 148 ASP A N 1
ATOM 1143 C CA . ASP A 1 148 ? -1.781 4.821 -12.802 1.00 94.50 148 ASP A CA 1
ATOM 1144 C C . ASP A 1 148 ? -1.346 4.565 -11.352 1.00 94.50 148 ASP A C 1
ATOM 1146 O O . ASP A 1 148 ? -0.424 5.209 -10.863 1.00 94.50 148 ASP A O 1
ATOM 1150 N N . TYR A 1 149 ? -1.967 3.603 -10.662 1.00 94.88 149 TYR A N 1
ATOM 1151 C CA . TYR A 1 149 ? -1.579 3.228 -9.301 1.00 94.88 149 TYR A CA 1
ATOM 1152 C C . TYR A 1 149 ? -0.152 2.670 -9.232 1.00 94.88 149 TYR A C 1
ATOM 1154 O O . TYR A 1 149 ? 0.616 3.066 -8.359 1.00 94.88 149 TYR A O 1
ATOM 1162 N N . HIS A 1 150 ? 0.212 1.765 -10.145 1.00 93.25 150 HIS A N 1
ATOM 1163 C CA . HIS A 1 150 ? 1.561 1.207 -10.218 1.00 93.25 150 HIS A CA 1
ATOM 1164 C C . HIS A 1 150 ? 2.583 2.295 -10.544 1.00 93.25 150 HIS A C 1
ATOM 1166 O O . HIS A 1 150 ? 3.611 2.347 -9.884 1.00 93.25 150 HIS A O 1
ATOM 1172 N N . HIS A 1 151 ? 2.262 3.221 -11.452 1.00 94.50 151 HIS A N 1
ATOM 1173 C CA . HIS A 1 151 ? 3.124 4.366 -11.751 1.00 94.50 151 HIS A CA 1
ATOM 1174 C C . HIS A 1 151 ? 3.350 5.259 -10.523 1.00 94.50 151 HIS A C 1
ATOM 1176 O O . HIS A 1 151 ? 4.489 5.558 -10.178 1.00 94.50 151 HIS A O 1
ATOM 1182 N N . ILE A 1 152 ? 2.287 5.621 -9.793 1.00 94.38 152 ILE A N 1
ATOM 1183 C CA . ILE A 1 152 ? 2.402 6.382 -8.533 1.00 94.38 152 ILE A CA 1
ATOM 1184 C C . ILE A 1 152 ? 3.254 5.617 -7.515 1.00 94.38 152 ILE A C 1
ATOM 1186 O O . ILE A 1 152 ? 4.124 6.197 -6.866 1.00 94.38 152 ILE A O 1
ATOM 1190 N N . ARG A 1 153 ? 3.017 4.310 -7.370 1.00 93.69 153 ARG A N 1
ATOM 1191 C CA . ARG A 1 153 ? 3.783 3.449 -6.467 1.00 93.69 153 ARG A CA 1
ATOM 1192 C C . ARG A 1 153 ? 5.265 3.431 -6.836 1.00 93.69 153 ARG A C 1
ATOM 1194 O O . ARG A 1 153 ? 6.093 3.538 -5.938 1.00 93.69 153 ARG A O 1
ATOM 1201 N N . ASP A 1 154 ? 5.594 3.329 -8.116 1.00 92.94 154 ASP A N 1
ATOM 1202 C CA . ASP A 1 154 ? 6.975 3.303 -8.593 1.00 92.94 154 ASP A CA 1
ATOM 1203 C C . ASP A 1 154 ? 7.669 4.660 -8.388 1.00 92.94 154 ASP A C 1
ATOM 1205 O O . ASP A 1 154 ? 8.826 4.689 -7.975 1.00 92.94 154 ASP A O 1
ATOM 1209 N N . LEU A 1 155 ? 6.959 5.784 -8.560 1.00 93.25 155 LEU A N 1
ATOM 1210 C CA . LEU A 1 155 ? 7.475 7.121 -8.230 1.00 93.25 155 LEU A CA 1
ATOM 1211 C C . LEU A 1 155 ? 7.795 7.263 -6.734 1.00 93.25 155 LEU A C 1
ATOM 1213 O O . LEU A 1 155 ? 8.867 7.747 -6.371 1.00 93.25 155 LEU A O 1
ATOM 1217 N N . VAL A 1 156 ? 6.875 6.829 -5.868 1.00 92.81 156 VAL A N 1
ATOM 1218 C CA . VAL A 1 156 ? 7.024 6.886 -4.404 1.00 92.81 156 VAL A CA 1
ATOM 1219 C C . VAL A 1 156 ? 8.183 6.000 -3.944 1.00 92.81 156 VAL A C 1
ATOM 1221 O O . VAL A 1 156 ? 9.059 6.470 -3.225 1.00 92.81 156 VAL A O 1
ATOM 1224 N N . LEU A 1 157 ? 8.231 4.745 -4.401 1.00 91.00 157 LEU A N 1
ATOM 1225 C CA . LEU A 1 157 ? 9.284 3.792 -4.033 1.00 91.00 157 LEU A CA 1
ATOM 1226 C C . LEU A 1 157 ? 10.645 4.128 -4.662 1.00 91.00 157 LEU A C 1
ATOM 1228 O O . LEU A 1 157 ? 11.681 3.758 -4.112 1.00 91.00 157 LEU A O 1
ATOM 1232 N N . GLY A 1 158 ? 10.658 4.816 -5.806 1.00 90.56 158 GLY A N 1
ATOM 1233 C CA . GLY A 1 158 ? 11.876 5.248 -6.489 1.00 90.56 158 GLY A CA 1
ATOM 1234 C C . GLY A 1 158 ? 12.573 6.440 -5.825 1.00 90.56 158 GLY A C 1
ATOM 1235 O O . GLY A 1 158 ? 13.774 6.631 -6.022 1.00 90.56 158 GLY A O 1
ATOM 1236 N N . SER A 1 159 ? 11.860 7.230 -5.017 1.00 91.31 159 SER A N 1
ATOM 1237 C CA . SER A 1 159 ? 12.422 8.392 -4.323 1.00 91.31 159 SER A CA 1
ATOM 1238 C C . SER A 1 159 ? 12.967 8.013 -2.947 1.00 91.31 159 SER A C 1
ATOM 1240 O O . SER A 1 159 ? 12.216 7.841 -1.989 1.00 91.31 159 SER A O 1
ATOM 1242 N N . ARG A 1 160 ? 14.299 7.926 -2.828 1.00 91.69 160 ARG A N 1
ATOM 1243 C CA . ARG A 1 160 ? 14.970 7.595 -1.555 1.00 91.69 160 ARG A CA 1
ATOM 1244 C C . ARG A 1 160 ? 14.611 8.568 -0.440 1.00 91.69 160 ARG A C 1
ATOM 1246 O O . ARG A 1 160 ? 14.186 8.137 0.618 1.00 91.69 160 ARG A O 1
ATOM 1253 N N . ARG A 1 161 ? 14.686 9.873 -0.715 1.00 92.56 161 ARG A N 1
ATOM 1254 C CA . ARG A 1 161 ? 14.388 10.917 0.273 1.00 92.56 161 ARG A CA 1
ATOM 1255 C C . ARG A 1 161 ? 12.968 10.789 0.836 1.00 92.56 161 ARG A C 1
ATOM 1257 O O . ARG A 1 161 ? 12.770 10.880 2.040 1.00 92.56 161 ARG A O 1
ATOM 1264 N N . LEU A 1 162 ? 11.989 10.515 -0.028 1.00 92.31 162 LEU A N 1
ATOM 1265 C CA . LEU A 1 162 ? 10.609 10.298 0.400 1.00 92.31 162 LEU A CA 1
ATOM 1266 C C . LEU A 1 162 ? 10.483 9.035 1.267 1.00 92.31 162 LEU A C 1
ATOM 1268 O O . LEU A 1 162 ? 9.791 9.068 2.278 1.00 92.31 162 LEU A O 1
ATOM 1272 N N . MET A 1 163 ? 11.164 7.944 0.911 1.00 93.19 163 MET A N 1
ATOM 1273 C CA . MET A 1 163 ? 11.150 6.688 1.675 1.00 93.19 163 MET A CA 1
ATOM 1274 C C . MET A 1 163 ? 11.949 6.738 2.987 1.00 93.19 163 MET A C 1
ATOM 1276 O O . MET A 1 163 ? 11.651 5.969 3.898 1.00 93.19 163 MET A O 1
ATOM 1280 N N . ASP A 1 164 ? 12.945 7.618 3.091 1.00 91.50 164 ASP A N 1
ATOM 1281 C CA . ASP A 1 164 ? 13.740 7.816 4.306 1.00 91.50 164 ASP A CA 1
ATOM 1282 C C . ASP A 1 164 ? 12.986 8.692 5.323 1.00 91.50 164 ASP A C 1
ATOM 1284 O O . ASP A 1 164 ? 13.017 8.424 6.524 1.00 91.50 164 ASP A O 1
ATOM 1288 N N . GLU A 1 165 ? 12.271 9.720 4.848 1.00 91.00 165 GLU A N 1
ATOM 1289 C CA . GLU A 1 165 ? 11.505 10.648 5.696 1.00 91.00 165 GLU A CA 1
ATOM 1290 C C . GLU A 1 165 ? 10.073 10.161 5.996 1.00 91.00 165 GLU A C 1
ATOM 1292 O O . GLU A 1 165 ? 9.451 10.594 6.969 1.00 91.00 165 GLU A O 1
ATOM 1297 N N . THR A 1 166 ? 9.525 9.250 5.186 1.00 90.75 166 THR A N 1
ATOM 1298 C CA . THR A 1 166 ? 8.154 8.742 5.342 1.00 90.75 166 THR A CA 1
ATOM 1299 C C . THR A 1 166 ? 8.111 7.221 5.434 1.00 90.75 166 THR A C 1
ATOM 1301 O O . THR A 1 166 ? 8.940 6.512 4.880 1.00 90.75 166 THR A O 1
ATOM 1304 N N . VAL A 1 167 ? 7.082 6.691 6.097 1.00 89.62 167 VAL A N 1
ATOM 1305 C CA . VAL A 1 167 ? 6.826 5.241 6.169 1.00 89.62 167 VAL A CA 1
ATOM 1306 C C . VAL A 1 167 ? 5.640 4.883 5.268 1.00 89.62 167 VAL A C 1
ATOM 1308 O O . VAL A 1 167 ? 4.809 4.045 5.616 1.00 89.62 167 VAL A O 1
ATOM 1311 N N . ILE A 1 168 ? 5.525 5.543 4.110 1.00 89.75 168 ILE A N 1
ATOM 1312 C CA . ILE A 1 168 ? 4.438 5.296 3.158 1.00 89.75 168 ILE A CA 1
ATOM 1313 C C . ILE A 1 168 ? 4.550 3.861 2.631 1.00 89.75 168 ILE A C 1
ATOM 1315 O O . ILE A 1 168 ? 5.542 3.467 2.020 1.00 89.75 168 ILE A O 1
ATOM 1319 N N . GLN A 1 169 ? 3.502 3.064 2.844 1.00 86.69 169 GLN A N 1
ATOM 1320 C CA . GLN A 1 169 ? 3.438 1.678 2.385 1.00 86.69 169 GLN A CA 1
ATOM 1321 C C . GLN A 1 169 ? 2.394 1.527 1.277 1.00 86.69 169 GLN A C 1
ATOM 1323 O O . GLN A 1 169 ? 1.212 1.322 1.536 1.00 86.69 169 GLN A O 1
ATOM 1328 N N . LEU A 1 170 ? 2.840 1.590 0.022 1.00 90.12 170 LEU A N 1
ATOM 1329 C CA . LEU A 1 170 ? 2.009 1.260 -1.139 1.00 90.12 170 LEU A CA 1
ATOM 1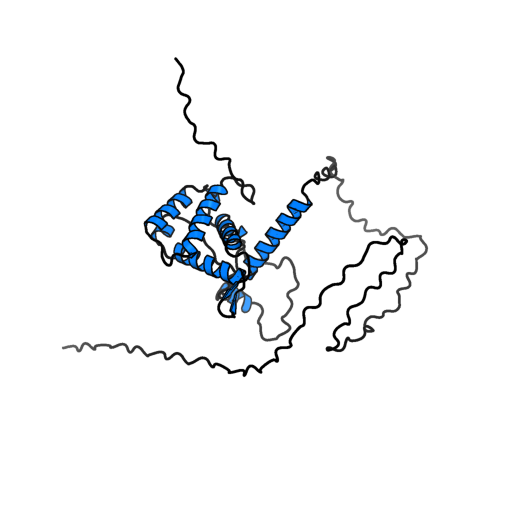330 C C . LEU A 1 170 ? 2.260 -0.196 -1.551 1.00 90.12 170 LEU A C 1
ATOM 1332 O O . LEU A 1 170 ? 3.305 -0.546 -2.108 1.00 90.12 170 LEU A O 1
ATOM 1336 N N . PHE A 1 171 ? 1.298 -1.069 -1.259 1.00 87.50 171 PHE A N 1
ATOM 1337 C CA . PHE A 1 171 ? 1.356 -2.485 -1.623 1.00 87.50 171 PHE A CA 1
ATOM 1338 C C . PHE A 1 171 ? 0.821 -2.733 -3.034 1.00 87.50 171 PHE A C 1
ATOM 1340 O O . PHE A 1 171 ? 0.160 -1.890 -3.635 1.00 87.50 171 PHE A O 1
ATOM 1347 N N . GLU A 1 172 ? 1.106 -3.907 -3.580 1.00 86.75 172 GLU A N 1
ATOM 1348 C CA . GLU A 1 172 ? 0.629 -4.283 -4.905 1.00 86.75 172 GLU A CA 1
ATOM 1349 C C . GLU A 1 172 ? -0.875 -4.606 -4.906 1.00 86.75 172 GLU A C 1
ATOM 1351 O O . GLU A 1 172 ? -1.379 -5.325 -4.036 1.00 86.75 172 GLU A O 1
ATOM 1356 N N . LEU A 1 173 ? -1.589 -4.076 -5.901 1.00 86.50 173 LEU A N 1
ATOM 1357 C CA . LEU A 1 173 ? -3.011 -4.318 -6.126 1.00 86.50 173 LEU A CA 1
ATOM 1358 C C . LEU A 1 173 ? -3.208 -5.212 -7.349 1.00 86.50 173 LEU A C 1
ATOM 1360 O O . LEU A 1 173 ? -2.519 -5.067 -8.352 1.00 86.50 173 LEU A O 1
ATOM 1364 N N . ASN A 1 174 ? -4.199 -6.103 -7.287 1.00 85.75 174 ASN A N 1
ATOM 1365 C CA . ASN A 1 174 ? -4.621 -6.915 -8.426 1.00 85.75 174 ASN A CA 1
ATOM 1366 C C . ASN A 1 174 ? -5.944 -6.369 -8.971 1.00 85.75 174 ASN A C 1
ATOM 1368 O O . ASN A 1 174 ? -6.811 -5.908 -8.225 1.00 85.75 174 ASN A O 1
ATOM 1372 N N . GLN A 1 175 ? -6.148 -6.494 -10.280 1.00 88.69 175 GLN A N 1
ATOM 1373 C CA . GLN A 1 175 ? -7.425 -6.207 -10.922 1.00 88.69 175 GLN A CA 1
ATOM 1374 C C . GLN A 1 175 ? -8.606 -6.895 -10.240 1.00 88.69 175 GLN A C 1
ATOM 1376 O O . GLN A 1 175 ? -9.646 -6.267 -10.050 1.00 88.69 175 GLN A O 1
ATOM 1381 N N . LYS A 1 176 ? -8.469 -8.158 -9.831 1.00 86.69 176 LYS A N 1
ATOM 1382 C CA . LYS A 1 176 ? -9.556 -8.882 -9.159 1.00 86.69 176 LYS A CA 1
ATOM 1383 C C . LYS A 1 176 ? -9.921 -8.259 -7.812 1.00 86.69 176 LYS A C 1
ATOM 1385 O O . LYS A 1 176 ? -11.109 -8.074 -7.557 1.00 86.69 176 LYS A O 1
ATOM 1390 N N . THR A 1 177 ? -8.936 -7.915 -6.978 1.00 87.50 177 THR A N 1
ATOM 1391 C CA . THR A 1 177 ? -9.202 -7.326 -5.655 1.00 87.50 177 THR A CA 1
ATOM 1392 C C . THR A 1 177 ? -9.748 -5.912 -5.774 1.00 87.50 177 THR A C 1
ATOM 1394 O O . THR A 1 177 ? -10.683 -5.574 -5.055 1.00 87.50 177 THR A O 1
ATOM 1397 N N . LEU A 1 178 ? -9.263 -5.122 -6.736 1.00 90.38 178 LEU A N 1
ATOM 1398 C CA . LEU A 1 178 ? -9.789 -3.787 -7.018 1.00 90.38 178 LEU A CA 1
ATOM 1399 C C . LEU A 1 178 ? -11.264 -3.828 -7.455 1.00 90.38 178 LEU A C 1
ATOM 1401 O O . LEU A 1 178 ? -12.083 -3.072 -6.935 1.00 90.38 178 LEU A O 1
ATOM 1405 N N . ILE A 1 179 ? -11.621 -4.737 -8.372 1.00 90.19 179 ILE A N 1
ATOM 1406 C CA . ILE A 1 179 ? -13.009 -4.915 -8.831 1.00 90.19 179 ILE A CA 1
ATOM 1407 C C . ILE A 1 179 ? -13.916 -5.324 -7.672 1.00 90.19 179 ILE A C 1
ATOM 1409 O O . ILE A 1 179 ? -14.979 -4.734 -7.484 1.00 90.19 179 ILE A O 1
ATOM 1413 N N . GLN A 1 180 ? -13.509 -6.337 -6.905 1.00 91.38 180 GLN A N 1
ATOM 1414 C CA . GLN A 1 180 ? -14.305 -6.844 -5.789 1.00 91.38 180 GLN A CA 1
ATOM 1415 C C . GLN A 1 180 ? -14.466 -5.800 -4.684 1.00 91.38 180 GLN A C 1
ATOM 1417 O O . GLN A 1 180 ? -15.560 -5.660 -4.142 1.00 91.38 180 GLN A O 1
ATOM 1422 N N . TRP A 1 181 ? -13.407 -5.048 -4.374 1.00 92.69 181 TRP A N 1
ATOM 1423 C CA . TRP A 1 181 ? -13.450 -3.947 -3.413 1.00 92.69 181 TRP A CA 1
ATOM 1424 C C . TRP A 1 181 ? -14.451 -2.879 -3.845 1.00 92.69 181 TRP A C 1
ATOM 1426 O O . TRP A 1 181 ? -15.314 -2.500 -3.058 1.00 92.69 181 TRP A O 1
ATOM 1436 N N . PHE A 1 182 ? -14.400 -2.450 -5.108 1.00 91.38 182 PHE A N 1
ATOM 1437 C CA . PHE A 1 182 ? -15.323 -1.440 -5.616 1.00 91.38 182 PHE A CA 1
ATOM 1438 C C . PHE A 1 182 ? -16.774 -1.928 -5.589 1.00 91.38 182 PHE A C 1
ATOM 1440 O O . PHE A 1 182 ? -17.657 -1.200 -5.150 1.00 91.38 182 PHE A O 1
ATOM 1447 N N . GLN A 1 183 ? -17.026 -3.173 -6.002 1.00 91.69 183 GLN A N 1
ATOM 1448 C CA . GLN A 1 183 ? -18.364 -3.767 -5.945 1.00 91.69 183 GLN A CA 1
ATOM 1449 C C . GLN A 1 183 ? -18.886 -3.888 -4.511 1.00 91.69 183 GLN A C 1
ATOM 1451 O O . GLN A 1 183 ? -20.063 -3.636 -4.278 1.00 91.69 183 GLN A O 1
ATOM 1456 N N . ARG A 1 184 ? -18.033 -4.271 -3.550 1.00 91.56 184 ARG A N 1
ATOM 1457 C CA . ARG A 1 184 ? -18.398 -4.293 -2.127 1.00 91.56 184 ARG A CA 1
ATOM 1458 C C . ARG A 1 184 ? -18.760 -2.889 -1.652 1.00 91.56 184 ARG A C 1
ATOM 1460 O O . ARG A 1 184 ? -19.858 -2.704 -1.154 1.00 91.56 184 ARG A O 1
ATOM 1467 N N . ARG A 1 185 ? -17.906 -1.899 -1.921 1.00 89.50 185 ARG A N 1
ATOM 1468 C CA . ARG A 1 185 ? -18.165 -0.498 -1.572 1.00 89.50 185 ARG A CA 1
ATOM 1469 C C . ARG A 1 185 ? -19.481 0.016 -2.160 1.00 89.50 185 ARG A C 1
ATOM 1471 O O . ARG A 1 185 ? -20.226 0.687 -1.461 1.00 89.50 185 ARG A O 1
ATOM 1478 N N . GLN A 1 186 ? -19.776 -0.297 -3.424 1.00 89.81 186 GLN A N 1
ATOM 1479 C CA . GLN A 1 186 ? -21.049 0.073 -4.049 1.00 89.81 186 GLN A CA 1
ATOM 1480 C C . GLN A 1 186 ? -22.241 -0.580 -3.350 1.00 89.81 186 GLN A C 1
ATOM 1482 O O . GLN A 1 186 ? -23.208 0.110 -3.062 1.00 89.81 186 GLN A O 1
ATOM 1487 N N . LYS A 1 187 ? -22.157 -1.876 -3.026 1.00 91.31 187 LYS A N 1
ATOM 1488 C CA . LYS A 1 187 ? -23.207 -2.568 -2.266 1.00 91.31 187 LYS A CA 1
ATOM 1489 C C . LYS A 1 187 ? -23.411 -1.961 -0.883 1.00 91.31 187 LYS A C 1
ATOM 1491 O O . LYS A 1 187 ? -24.550 -1.814 -0.470 1.00 91.31 187 LYS A O 1
ATOM 1496 N N . ASP A 1 188 ? -22.336 -1.598 -0.189 1.00 88.44 188 ASP A N 1
ATOM 1497 C CA . ASP A 1 188 ? -22.415 -0.982 1.139 1.00 88.44 188 ASP A CA 1
ATOM 1498 C C . ASP A 1 188 ? -23.045 0.421 1.059 1.00 88.44 188 ASP A C 1
ATOM 1500 O O . ASP A 1 188 ? -23.853 0.794 1.905 1.00 88.44 188 ASP A O 1
ATOM 1504 N N . GLN A 1 189 ? -22.740 1.183 0.002 1.00 88.12 189 GLN A N 1
ATOM 1505 C CA . GLN A 1 189 ? -23.381 2.472 -0.279 1.00 88.12 189 GLN A CA 1
ATOM 1506 C C . GLN A 1 189 ? -24.866 2.315 -0.627 1.00 88.12 189 GLN A C 1
ATOM 1508 O O . GLN A 1 189 ? -25.692 3.033 -0.073 1.00 88.12 189 GLN A O 1
ATOM 1513 N N . GLU A 1 190 ? -25.220 1.372 -1.502 1.00 89.81 190 GLU A N 1
ATOM 1514 C CA . GLU A 1 190 ? -26.615 1.059 -1.835 1.00 89.81 190 GLU A CA 1
ATOM 1515 C C . GLU A 1 190 ? -27.383 0.579 -0.601 1.00 89.81 190 GLU A C 1
ATOM 1517 O O . GLU A 1 190 ? -28.497 1.033 -0.366 1.00 89.81 190 GLU A O 1
ATOM 1522 N N . MET A 1 191 ? -26.776 -0.273 0.230 1.00 87.75 191 MET A N 1
ATOM 1523 C CA . MET A 1 191 ? -27.356 -0.713 1.498 1.00 87.75 191 MET A CA 1
ATOM 1524 C C . MET A 1 191 ? -27.599 0.475 2.429 1.00 87.75 191 MET A C 1
ATOM 1526 O O . MET A 1 191 ? -28.694 0.597 2.961 1.00 87.75 191 MET A O 1
ATOM 1530 N N . SER A 1 192 ? -26.624 1.380 2.571 1.00 87.31 192 SER A N 1
ATOM 1531 C CA . SER A 1 192 ? -26.765 2.601 3.373 1.00 87.31 192 SER A CA 1
ATOM 1532 C C . SER A 1 192 ? -27.943 3.461 2.901 1.00 87.31 192 SER A C 1
ATOM 1534 O O . SER A 1 192 ? -28.777 3.851 3.717 1.00 87.31 192 SER A O 1
ATOM 1536 N N . VAL A 1 193 ? -28.087 3.657 1.583 1.00 89.38 193 VAL A N 1
ATOM 1537 C CA . VAL A 1 193 ? -29.227 4.369 0.975 1.00 89.38 193 VAL A CA 1
ATOM 1538 C C . VAL A 1 193 ? -30.553 3.644 1.229 1.00 89.38 193 VAL A C 1
ATOM 1540 O O . VAL A 1 193 ? -31.543 4.291 1.548 1.00 89.38 193 VAL A O 1
ATOM 1543 N N . LEU A 1 194 ? -30.594 2.313 1.130 1.00 88.88 194 LEU A N 1
ATOM 1544 C CA . LEU A 1 194 ? -31.809 1.527 1.379 1.00 88.88 194 LEU A CA 1
ATOM 1545 C C . LEU A 1 194 ? -32.216 1.505 2.858 1.00 88.88 194 LEU A C 1
ATOM 1547 O O . LEU A 1 194 ? -33.403 1.446 3.166 1.00 88.88 194 LEU A O 1
ATOM 1551 N N . THR A 1 195 ? -31.247 1.549 3.772 1.00 86.44 195 THR A N 1
ATOM 1552 C CA . THR A 1 195 ? -31.500 1.637 5.218 1.00 86.44 195 THR A CA 1
ATOM 1553 C C . THR A 1 195 ? -31.795 3.060 5.684 1.00 86.44 195 THR A C 1
ATOM 1555 O O . THR A 1 195 ? -32.244 3.254 6.812 1.00 86.44 195 THR A O 1
ATOM 1558 N N . GLN A 1 196 ? -31.558 4.065 4.837 1.00 78.94 196 GLN A N 1
ATOM 1559 C CA . GLN A 1 196 ? -31.797 5.459 5.174 1.00 78.94 196 GLN A CA 1
ATOM 1560 C C . GLN A 1 196 ? -33.290 5.686 5.443 1.00 78.94 196 GLN A C 1
ATOM 1562 O O . GLN A 1 196 ? -34.132 5.498 4.571 1.00 78.94 196 GLN A O 1
ATOM 1567 N N . GLY A 1 197 ? -33.616 6.104 6.668 1.00 77.06 197 GLY A N 1
ATOM 1568 C CA . GLY A 1 197 ? -34.999 6.334 7.097 1.00 77.06 197 GLY A CA 1
ATOM 1569 C C . GLY A 1 197 ? -35.700 5.108 7.685 1.00 77.06 197 GLY A C 1
ATOM 1570 O O . GLY A 1 197 ? -36.809 5.248 8.194 1.00 77.06 197 GLY A O 1
ATOM 1571 N N . LEU A 1 198 ? -35.057 3.935 7.697 1.00 75.12 198 LEU A N 1
ATOM 1572 C CA . LEU A 1 198 ? -35.462 2.863 8.596 1.00 75.12 198 LEU A CA 1
ATOM 1573 C C . LEU A 1 198 ? -34.951 3.234 9.989 1.00 75.12 198 LEU A C 1
ATOM 1575 O O . LEU A 1 198 ? -33.743 3.258 10.229 1.00 75.12 198 LEU A O 1
ATOM 1579 N N . THR A 1 199 ? -35.857 3.538 10.917 1.00 63.72 199 THR A N 1
ATOM 1580 C CA . THR A 1 199 ? -35.518 3.415 12.334 1.00 63.72 199 THR A CA 1
ATOM 1581 C C . THR A 1 199 ? -34.989 1.995 12.529 1.00 63.72 199 THR A C 1
ATOM 1583 O O . THR A 1 199 ? -35.625 1.056 12.032 1.00 63.72 199 THR A O 1
ATOM 1586 N N . PRO A 1 200 ? -33.821 1.803 13.176 1.00 62.88 200 PRO A N 1
ATOM 1587 C CA . PRO A 1 200 ? -33.415 0.471 13.592 1.00 62.88 200 PRO A CA 1
ATOM 1588 C C . PRO A 1 200 ? -34.632 -0.143 14.271 1.00 62.88 200 PRO A C 1
ATOM 1590 O O . PRO A 1 200 ? -35.194 0.507 15.154 1.00 62.88 200 PRO A O 1
ATOM 1593 N N . LEU A 1 201 ? -35.098 -1.312 13.806 1.00 58.69 201 LEU A N 1
ATOM 1594 C CA . LEU A 1 201 ? -36.089 -2.063 14.573 1.00 58.69 201 LEU A CA 1
ATOM 1595 C C . LEU A 1 201 ? -35.560 -2.048 16.001 1.00 58.69 201 LEU A C 1
ATOM 1597 O O . LEU A 1 201 ? -34.401 -2.443 16.183 1.00 58.69 201 LEU A O 1
ATOM 1601 N N . ASP A 1 202 ? -36.354 -1.519 16.944 1.00 54.91 202 ASP A N 1
ATOM 1602 C CA . ASP A 1 202 ? -35.985 -1.509 18.355 1.00 54.91 202 ASP A CA 1
ATOM 1603 C C . ASP A 1 202 ? -35.342 -2.861 18.640 1.00 54.91 202 ASP A C 1
ATOM 1605 O O . ASP A 1 202 ? -35.929 -3.880 18.236 1.00 54.91 202 ASP A O 1
ATOM 1609 N N . PRO A 1 203 ? -34.108 -2.890 19.184 1.00 59.03 203 PRO A N 1
ATOM 1610 C CA . PRO A 1 203 ? -33.424 -4.144 19.427 1.00 59.03 203 PRO A CA 1
ATOM 1611 C C . PRO A 1 203 ? -34.433 -5.019 20.145 1.00 59.03 203 PRO A C 1
ATOM 1613 O O . PRO A 1 203 ? -34.926 -4.610 21.196 1.00 59.03 203 PRO A O 1
ATOM 1616 N N . ILE A 1 204 ? -34.821 -6.136 19.505 1.00 58.25 204 ILE A N 1
ATOM 1617 C CA . ILE A 1 204 ? -35.772 -7.105 20.061 1.00 58.25 204 ILE A CA 1
ATOM 1618 C C . ILE A 1 204 ? -35.401 -7.200 21.523 1.00 58.25 204 ILE A C 1
ATOM 1620 O O . ILE A 1 204 ? -34.251 -7.560 21.768 1.00 58.25 204 ILE A O 1
ATOM 1624 N N . ALA A 1 205 ? -36.292 -6.773 22.428 1.00 54.44 205 ALA A N 1
ATOM 1625 C CA . ALA A 1 205 ? -35.976 -6.633 23.842 1.00 54.44 205 ALA A CA 1
ATOM 1626 C C . ALA A 1 205 ? -35.309 -7.931 24.298 1.00 54.44 205 ALA A C 1
ATOM 1628 O O . ALA A 1 205 ? -35.968 -8.959 24.475 1.00 54.44 205 ALA A O 1
ATOM 1629 N N . VAL A 1 206 ? -33.978 -7.906 24.371 1.00 58.59 206 VAL A N 1
ATOM 1630 C CA . VAL A 1 206 ? -33.200 -9.041 24.827 1.00 58.59 206 VAL A CA 1
ATOM 1631 C C . VAL A 1 206 ? -33.543 -9.064 26.296 1.00 58.59 206 VAL A C 1
ATOM 1633 O O . VAL A 1 206 ? -33.232 -8.114 27.007 1.00 58.59 206 VAL A O 1
ATOM 1636 N N . ALA A 1 207 ? -34.299 -10.074 26.720 1.00 55.47 207 ALA A N 1
ATOM 1637 C CA . ALA A 1 207 ? -34.659 -10.208 28.116 1.00 55.47 207 ALA A CA 1
ATOM 1638 C C . ALA A 1 207 ? -33.372 -10.126 28.954 1.00 55.47 207 ALA A C 1
ATOM 1640 O O . ALA A 1 207 ? -32.470 -10.940 28.766 1.00 55.47 207 ALA A O 1
ATOM 1641 N N . ASP A 1 208 ? -33.300 -9.172 29.889 1.00 62.03 208 ASP A N 1
ATOM 1642 C CA . ASP A 1 208 ? -32.212 -9.085 30.883 1.00 62.03 208 ASP A CA 1
ATOM 1643 C C . ASP A 1 208 ? -32.125 -10.357 31.745 1.00 62.03 208 ASP A C 1
ATOM 1645 O O . ASP A 1 208 ? -31.154 -10.611 32.459 1.00 62.03 208 ASP A O 1
ATOM 1649 N N . THR A 1 209 ? -33.160 -11.192 31.681 1.00 63.44 209 THR A N 1
ATOM 1650 C CA . THR A 1 209 ? -33.173 -12.519 32.268 1.00 63.44 209 THR A CA 1
ATOM 1651 C C . THR A 1 209 ? -32.350 -13.455 31.391 1.00 63.44 209 THR A C 1
ATOM 1653 O O . THR A 1 209 ? -32.766 -13.798 30.284 1.00 63.44 209 THR A O 1
ATOM 1656 N N . GLN A 1 210 ? -31.193 -13.897 31.901 1.00 64.56 210 GLN A N 1
ATOM 1657 C CA . GLN A 1 210 ? -30.445 -14.996 31.293 1.00 64.56 210 GLN A CA 1
ATOM 1658 C C . GLN A 1 210 ? -31.419 -16.120 30.932 1.00 64.56 210 GLN A C 1
ATOM 1660 O O . GLN A 1 210 ? -32.106 -16.661 31.804 1.00 64.56 210 GLN A O 1
ATOM 1665 N N . LEU A 1 211 ? -31.496 -16.439 29.637 1.00 66.00 211 LEU A N 1
ATOM 1666 C CA . LEU A 1 211 ? -32.245 -17.594 29.165 1.00 66.00 211 LEU A CA 1
ATOM 1667 C C . LEU A 1 211 ? -31.769 -18.810 29.974 1.00 66.00 211 LEU A C 1
ATOM 1669 O O . LEU A 1 211 ? -30.555 -19.003 30.102 1.00 66.00 211 LEU A O 1
ATOM 1673 N N . PRO A 1 212 ? -32.685 -19.616 30.545 1.00 70.56 212 PRO A N 1
ATOM 1674 C CA . PRO A 1 212 ? -32.291 -20.820 31.259 1.00 70.56 212 PRO A CA 1
ATOM 1675 C C . PRO A 1 212 ? -31.403 -21.667 30.346 1.00 70.56 212 PRO A C 1
ATOM 1677 O O . PRO A 1 212 ? -31.643 -21.714 29.134 1.00 70.56 212 PRO A O 1
ATOM 1680 N N . LEU A 1 213 ? -30.371 -22.300 30.923 1.00 69.56 213 LEU A N 1
ATOM 1681 C CA . LEU A 1 213 ? -29.431 -23.126 30.164 1.00 69.56 213 LEU A CA 1
ATOM 1682 C C . LEU A 1 213 ? -30.204 -24.022 29.184 1.00 69.56 213 LEU A C 1
ATOM 1684 O O . LEU A 1 213 ? -31.233 -24.583 29.586 1.00 69.56 213 LEU A O 1
ATOM 1688 N N . PRO A 1 214 ? -29.733 -24.163 27.925 1.00 63.16 214 PRO A N 1
ATOM 1689 C CA . PRO A 1 214 ? -30.376 -25.017 26.937 1.00 63.16 214 PRO A CA 1
ATOM 1690 C C . PRO A 1 214 ? -30.716 -26.350 27.591 1.00 63.16 214 PRO A C 1
ATOM 1692 O O . PRO A 1 214 ? -29.818 -27.012 28.118 1.00 63.16 214 PRO A O 1
ATOM 1695 N N . ARG A 1 215 ? -32.010 -26.708 27.625 1.00 61.97 215 ARG A N 1
ATOM 1696 C CA . ARG A 1 215 ? -32.440 -27.991 28.189 1.00 61.97 215 ARG A CA 1
ATOM 1697 C C . ARG A 1 215 ? -31.566 -29.068 27.561 1.00 61.97 215 ARG A C 1
ATOM 1699 O O . ARG A 1 215 ? -31.521 -29.170 26.333 1.00 61.97 215 ARG A O 1
ATOM 1706 N N . GLY A 1 216 ? -30.847 -29.806 28.412 1.00 61.56 216 GLY A N 1
ATOM 1707 C CA . GLY A 1 216 ? -30.049 -30.948 27.990 1.00 61.56 216 GLY A CA 1
ATOM 1708 C C . GLY A 1 216 ? -30.896 -31.791 27.050 1.00 61.56 216 GLY A C 1
ATOM 1709 O O . GLY A 1 216 ? -32.071 -32.028 27.336 1.00 61.56 216 GLY A O 1
ATOM 1710 N N . LYS A 1 217 ? -30.325 -32.112 25.888 1.00 59.97 217 LYS A N 1
ATOM 1711 C CA . LYS A 1 217 ? -30.970 -32.859 24.811 1.00 59.97 217 LYS A CA 1
ATOM 1712 C C . LYS A 1 217 ? -31.772 -34.005 25.433 1.00 59.97 217 LYS 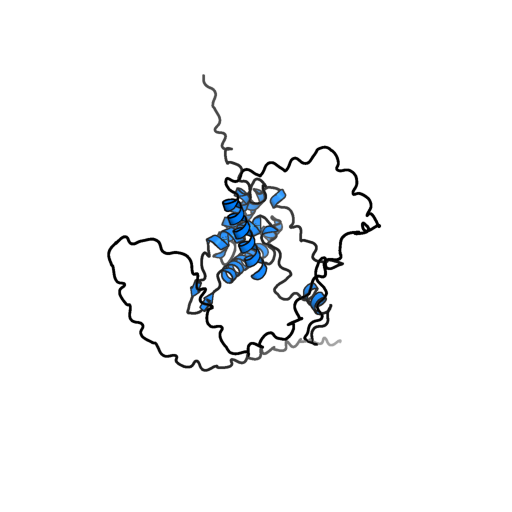A C 1
ATOM 1714 O O . LYS A 1 217 ? -31.184 -34.897 26.032 1.00 59.97 217 LYS A O 1
ATOM 1719 N N . LEU A 1 218 ? -33.104 -33.927 25.365 1.00 55.75 218 LEU A N 1
ATOM 1720 C CA . LEU A 1 218 ? -33.948 -35.056 25.734 1.00 55.75 218 LEU A CA 1
ATOM 1721 C C . LEU A 1 218 ? -33.608 -36.164 24.737 1.00 55.75 218 LEU A C 1
ATOM 1723 O O . LEU A 1 218 ? -33.989 -36.083 23.571 1.00 55.75 218 LEU A O 1
ATOM 1727 N N . ASP A 1 219 ? -32.859 -37.163 25.195 1.00 59.88 219 ASP A N 1
ATOM 1728 C CA . ASP A 1 219 ? -32.536 -38.384 24.448 1.00 59.88 219 ASP A CA 1
ATOM 1729 C C . ASP A 1 219 ? -33.752 -39.317 24.294 1.00 59.88 219 ASP A C 1
ATOM 1731 O O . ASP A 1 219 ? -33.622 -40.463 23.875 1.00 59.88 219 ASP A O 1
ATOM 1735 N N . GLU A 1 220 ? -34.961 -38.820 24.556 1.00 61.47 220 GLU A N 1
ATOM 1736 C CA . GLU A 1 220 ? -36.188 -39.583 24.413 1.00 61.47 220 GLU A CA 1
ATOM 1737 C C . GLU A 1 220 ? -37.129 -38.847 23.464 1.00 61.47 220 GLU A C 1
ATOM 1739 O O . GLU A 1 220 ? -37.752 -37.835 23.797 1.00 61.47 220 GLU A O 1
ATOM 1744 N N . ALA A 1 221 ? -37.172 -39.337 22.223 1.00 60.09 221 ALA A N 1
ATOM 1745 C CA . ALA A 1 221 ? -38.174 -38.924 21.257 1.00 60.09 221 ALA A CA 1
ATOM 1746 C C . ALA A 1 221 ? -39.560 -39.132 21.889 1.00 60.09 221 ALA A C 1
ATOM 1748 O O . ALA A 1 221 ? -39.809 -40.213 22.427 1.00 60.09 221 ALA A O 1
ATOM 1749 N N . PRO A 1 222 ? -40.477 -38.148 21.831 1.00 60.75 222 PRO A N 1
ATOM 1750 C CA . PRO A 1 222 ? -41.824 -38.364 22.322 1.00 60.75 222 PRO A CA 1
ATOM 1751 C C . PRO A 1 222 ? -42.414 -39.540 21.548 1.00 60.75 222 PRO A C 1
ATOM 1753 O O . PRO A 1 222 ? -42.509 -39.493 20.316 1.00 60.75 222 PRO A O 1
ATOM 1756 N N . THR A 1 223 ? -42.777 -40.601 22.274 1.00 61.44 223 THR A N 1
ATOM 1757 C CA . THR A 1 223 ? -43.532 -41.742 21.757 1.00 61.44 223 THR A CA 1
ATOM 1758 C C . THR A 1 223 ? -44.769 -41.191 21.064 1.00 61.44 223 THR A C 1
ATOM 1760 O O . THR A 1 223 ? -45.759 -40.818 21.692 1.00 61.44 223 THR A O 1
ATOM 1763 N N . THR A 1 224 ? -44.677 -41.046 19.746 1.00 60.66 224 THR A N 1
ATOM 1764 C CA . THR A 1 224 ? -45.743 -40.480 18.934 1.00 60.66 224 THR A CA 1
ATOM 1765 C C . THR A 1 224 ? -46.824 -41.548 18.841 1.00 60.66 224 THR A C 1
ATOM 1767 O O . THR A 1 224 ? -46.733 -42.467 18.036 1.00 60.66 224 THR A O 1
ATOM 1770 N N . SER A 1 225 ? -47.833 -41.432 19.706 1.00 64.12 225 SER A N 1
ATOM 1771 C CA . SER A 1 225 ? -49.060 -42.249 19.720 1.00 64.12 225 SER A CA 1
ATOM 1772 C C . SER A 1 225 ? -50.057 -41.837 18.612 1.00 64.12 225 SER A C 1
ATOM 1774 O O . SER A 1 225 ? -51.188 -42.310 18.547 1.00 64.12 225 SER A O 1
ATOM 1776 N N . GLY A 1 226 ? -49.659 -40.933 17.712 1.00 71.50 226 GLY A N 1
ATOM 1777 C CA . GLY A 1 226 ? -50.485 -40.511 16.583 1.00 71.50 226 GLY A CA 1
ATOM 1778 C C . GLY A 1 226 ? -50.472 -41.526 15.432 1.00 71.50 226 GLY A C 1
ATOM 1779 O O . GLY A 1 226 ? -49.460 -42.205 15.229 1.00 71.50 226 GLY A O 1
ATOM 1780 N N . PRO A 1 227 ? -51.556 -41.622 14.638 1.00 68.62 227 PRO A N 1
ATOM 1781 C CA . PRO A 1 227 ? -51.570 -42.439 13.430 1.00 68.62 227 PRO A CA 1
ATOM 1782 C C . PRO A 1 227 ? -50.386 -42.053 12.537 1.00 68.62 227 PRO A C 1
ATOM 1784 O O . PRO A 1 227 ? -50.175 -40.879 12.230 1.00 68.62 227 PRO A O 1
ATOM 1787 N N . LYS A 1 228 ? -49.588 -43.050 12.137 1.00 71.19 228 LYS A N 1
ATOM 1788 C CA . LYS A 1 228 ? -48.466 -42.854 11.213 1.00 71.19 228 LYS A CA 1
ATOM 1789 C C . LYS A 1 228 ? -49.007 -42.264 9.908 1.00 71.19 228 LYS A C 1
ATOM 1791 O O . LYS A 1 228 ? -49.599 -42.986 9.109 1.00 71.19 228 LYS A O 1
ATOM 1796 N N . HIS A 1 229 ? -48.786 -40.971 9.673 1.00 70.88 229 HIS A N 1
ATOM 1797 C CA . HIS A 1 229 ? -49.002 -40.381 8.356 1.00 70.88 229 HIS A CA 1
ATOM 1798 C C . HIS A 1 229 ? -48.026 -41.032 7.372 1.00 70.88 229 HIS A C 1
ATOM 1800 O O . HIS A 1 229 ? -46.818 -40.799 7.424 1.00 70.88 229 HIS A O 1
ATOM 1806 N N . GLN A 1 230 ? -48.544 -41.880 6.486 1.00 74.44 230 GLN A N 1
ATOM 1807 C CA . GLN A 1 230 ? -47.760 -42.467 5.411 1.00 74.44 230 GLN A CA 1
ATOM 1808 C C . GLN A 1 230 ? -47.573 -41.404 4.324 1.00 74.44 230 GLN A C 1
ATOM 1810 O O . GLN A 1 230 ? -48.477 -41.129 3.539 1.00 74.44 230 GLN A O 1
ATOM 1815 N N . PHE A 1 231 ? -46.406 -40.759 4.310 1.00 76.94 231 PHE A N 1
ATOM 1816 C CA . PHE A 1 231 ? -46.040 -39.841 3.237 1.00 76.94 231 PHE A CA 1
ATOM 1817 C C . PHE A 1 231 ? -45.708 -40.671 1.992 1.00 76.94 231 PHE A C 1
ATOM 1819 O O . PHE A 1 231 ? -44.679 -41.348 1.939 1.00 76.94 231 PHE A O 1
ATOM 1826 N N . VAL A 1 232 ? -46.599 -40.671 1.000 1.00 81.44 232 VAL A N 1
ATOM 1827 C CA . VAL A 1 232 ? -46.331 -41.310 -0.292 1.00 81.44 232 VAL A CA 1
ATOM 1828 C C . VAL A 1 232 ? -45.382 -40.395 -1.057 1.00 81.44 232 VAL A C 1
ATOM 1830 O O . VAL A 1 232 ? -45.791 -39.362 -1.586 1.00 81.44 232 VAL A O 1
ATOM 1833 N N . PHE A 1 233 ? -44.095 -40.746 -1.081 1.00 80.12 233 PHE A N 1
ATOM 1834 C CA . PHE A 1 233 ? -43.138 -40.049 -1.932 1.00 80.12 233 PHE A CA 1
ATOM 1835 C C . PHE A 1 233 ? -43.566 -40.203 -3.399 1.00 80.12 233 PHE A C 1
ATOM 1837 O O . PHE A 1 233 ? -43.884 -41.320 -3.821 1.00 80.12 233 PHE A O 1
ATOM 1844 N N . PRO A 1 234 ? -43.574 -39.117 -4.197 1.00 82.19 234 PRO A N 1
ATOM 1845 C CA . PRO A 1 234 ? -43.750 -39.250 -5.632 1.00 82.19 234 PRO A CA 1
ATOM 1846 C C . PRO A 1 234 ? -42.655 -40.175 -6.189 1.00 82.19 234 PRO A C 1
ATOM 1848 O O . PRO A 1 234 ? -41.527 -40.159 -5.685 1.00 82.19 234 PRO A O 1
ATOM 1851 N N . PRO A 1 235 ? -42.963 -40.990 -7.213 1.00 83.19 235 PRO A N 1
ATOM 1852 C CA . PRO A 1 235 ? -41.991 -41.900 -7.804 1.00 83.19 235 PRO A CA 1
ATOM 1853 C C . PRO A 1 235 ? -40.746 -41.123 -8.229 1.00 83.19 235 PRO A C 1
ATOM 1855 O O . PRO A 1 235 ? -40.855 -40.053 -8.834 1.00 83.19 235 PRO A O 1
ATOM 1858 N N . ASN A 1 236 ? -39.570 -41.652 -7.886 1.00 80.75 236 ASN A N 1
ATOM 1859 C CA . ASN A 1 236 ? -38.310 -40.981 -8.161 1.00 80.75 236 ASN A CA 1
ATOM 1860 C C . ASN A 1 236 ? -38.147 -40.790 -9.682 1.00 80.75 236 ASN A C 1
ATOM 1862 O O . ASN A 1 236 ? -38.078 -41.766 -10.429 1.00 80.75 236 ASN A O 1
ATOM 1866 N N . LYS A 1 237 ? -38.126 -39.532 -10.140 1.00 82.50 237 LYS A N 1
ATOM 1867 C CA . LYS A 1 237 ? -37.889 -39.155 -11.548 1.00 82.50 237 LYS A CA 1
ATOM 1868 C C . LYS A 1 237 ? -36.446 -38.707 -11.795 1.00 82.50 237 LYS A C 1
ATOM 1870 O O . LYS A 1 237 ? -36.140 -38.096 -12.821 1.00 82.50 237 LYS A O 1
ATOM 1875 N N . GLU A 1 238 ? -35.550 -38.972 -10.849 1.00 74.75 238 GLU A N 1
ATOM 1876 C CA . GLU A 1 238 ? -34.133 -38.660 -10.984 1.00 74.75 238 GLU A CA 1
ATOM 1877 C C . GLU A 1 238 ? -33.543 -39.402 -12.197 1.00 74.75 238 GLU A C 1
ATOM 1879 O O . GLU A 1 238 ? -33.761 -40.595 -12.395 1.00 74.75 238 GLU A O 1
ATOM 1884 N N . GLY A 1 239 ? -32.874 -38.660 -13.082 1.00 76.31 239 GLY A N 1
ATOM 1885 C CA . GLY A 1 239 ? -32.376 -39.169 -14.367 1.00 76.31 239 GLY A CA 1
ATOM 1886 C C . GLY A 1 239 ? -33.342 -39.063 -15.557 1.00 76.31 239 GLY A C 1
ATOM 1887 O O . GLY A 1 239 ? -32.906 -39.262 -16.686 1.00 76.31 239 GLY A O 1
ATOM 1888 N N . GLN A 1 240 ? -34.612 -38.683 -15.363 1.00 73.75 240 GLN A N 1
ATOM 1889 C CA . GLN A 1 240 ? -35.578 -38.482 -16.465 1.00 73.75 240 GLN A CA 1
ATOM 1890 C C . GLN A 1 240 ? -35.583 -37.051 -17.024 1.00 73.75 240 GLN A C 1
ATOM 1892 O O . GLN A 1 240 ? -36.396 -36.723 -17.890 1.00 73.75 240 GLN A O 1
ATOM 1897 N N . ALA A 1 241 ? -34.675 -36.190 -16.556 1.00 68.44 241 ALA A N 1
ATOM 1898 C CA . ALA A 1 241 ? -34.470 -34.884 -17.164 1.00 68.44 241 ALA A CA 1
ATOM 1899 C C . ALA A 1 241 ? -34.033 -35.080 -18.628 1.00 68.44 241 ALA A C 1
ATOM 1901 O O . ALA A 1 241 ? -33.038 -35.772 -18.868 1.00 68.44 241 ALA A O 1
ATOM 1902 N N . PRO A 1 242 ? -34.731 -34.482 -19.612 1.00 72.69 242 PRO A N 1
ATOM 1903 C CA . PRO A 1 242 ? -34.282 -34.517 -20.990 1.00 72.69 242 PRO A CA 1
ATOM 1904 C C . PRO A 1 242 ? -32.860 -33.972 -21.035 1.00 72.69 242 PRO A C 1
ATOM 1906 O O . PRO A 1 242 ? -32.614 -32.835 -20.624 1.00 72.69 242 PRO A O 1
ATOM 1909 N N . LEU A 1 243 ? -31.919 -34.781 -21.523 1.00 64.94 243 LEU A N 1
ATOM 1910 C CA . LEU A 1 243 ? -30.597 -34.285 -21.861 1.00 64.94 243 LEU A CA 1
ATOM 1911 C C . LEU A 1 243 ? -30.799 -33.194 -22.909 1.00 64.94 243 LEU A C 1
ATOM 1913 O O . LEU A 1 243 ? -31.094 -33.476 -24.073 1.00 64.94 243 LEU A O 1
ATOM 1917 N N . LEU A 1 244 ? -30.674 -31.937 -22.480 1.00 62.22 244 LEU A N 1
ATOM 1918 C CA . LEU A 1 244 ? -30.569 -30.815 -23.392 1.00 62.22 244 LEU A CA 1
ATOM 1919 C C . LEU A 1 244 ? -29.337 -31.093 -24.241 1.00 62.22 244 LEU A C 1
ATOM 1921 O O . LEU A 1 244 ? -28.204 -30.968 -23.773 1.00 62.22 244 LEU A O 1
ATOM 1925 N N . ARG A 1 245 ? -29.569 -31.541 -25.480 1.00 50.84 245 ARG A N 1
ATOM 1926 C CA . ARG A 1 245 ? -28.508 -31.685 -26.469 1.00 50.84 245 ARG A CA 1
ATOM 1927 C C . ARG A 1 245 ? -27.722 -30.373 -26.474 1.00 50.84 245 ARG A C 1
ATOM 1929 O O . ARG A 1 245 ? -28.335 -29.319 -26.690 1.00 50.84 245 ARG A O 1
ATOM 1936 N N . PRO A 1 246 ? -26.399 -30.418 -26.249 1.00 51.19 246 PRO A N 1
ATOM 1937 C CA . PRO A 1 246 ? -25.556 -29.249 -26.420 1.00 51.19 246 PRO A CA 1
ATOM 1938 C C . PRO A 1 246 ? -25.794 -28.710 -27.834 1.00 51.19 246 PRO A C 1
ATOM 1940 O O . PRO A 1 246 ? -25.539 -29.412 -28.807 1.00 51.19 246 PRO A O 1
ATOM 1943 N N . GLY A 1 247 ? -26.374 -27.516 -27.961 1.00 56.62 247 GLY A N 1
ATOM 1944 C CA . GLY A 1 247 ? -26.582 -26.879 -29.266 1.00 56.62 247 GLY A CA 1
ATOM 1945 C C . GLY A 1 247 ? -27.938 -26.215 -29.496 1.00 56.62 247 GLY A C 1
ATOM 1946 O O . GLY A 1 247 ? -28.033 -25.376 -30.390 1.00 56.62 247 GLY A O 1
ATOM 1947 N N . ARG A 1 248 ? -28.978 -26.489 -28.695 1.00 50.09 248 ARG A N 1
ATOM 1948 C CA . ARG A 1 248 ? -30.233 -25.726 -28.804 1.00 50.09 248 ARG A CA 1
ATOM 1949 C C . ARG A 1 248 ? -30.221 -24.539 -27.850 1.00 50.09 248 ARG A C 1
ATOM 1951 O O . ARG A 1 248 ? -30.336 -24.692 -26.639 1.00 50.09 248 ARG A O 1
ATOM 1958 N N . LYS A 1 249 ? -30.076 -23.348 -28.432 1.00 44.78 249 LYS A N 1
ATOM 1959 C CA . LYS A 1 249 ? -30.391 -22.073 -27.785 1.00 44.78 249 LYS A CA 1
ATOM 1960 C C . LYS A 1 249 ? -31.784 -22.210 -27.168 1.00 44.78 249 LYS A C 1
ATOM 1962 O O . LYS A 1 249 ? -32.725 -22.552 -27.883 1.00 44.78 249 LYS A O 1
ATOM 1967 N N . SER A 1 250 ? -31.891 -22.000 -25.857 1.00 45.75 250 SER A N 1
ATOM 1968 C CA . SER A 1 250 ? -33.188 -21.936 -25.194 1.00 45.75 250 SER A CA 1
ATOM 1969 C C . SER A 1 250 ? -33.973 -20.818 -25.869 1.00 45.75 250 SER A C 1
ATOM 1971 O O . SER A 1 250 ? -33.540 -19.664 -25.851 1.00 45.75 250 SER A O 1
ATOM 1973 N N . ALA A 1 251 ? -35.084 -21.169 -26.516 1.00 46.94 251 ALA A N 1
ATOM 1974 C CA . ALA A 1 251 ? -36.094 -20.183 -26.841 1.00 46.94 251 ALA A CA 1
ATOM 1975 C C . ALA A 1 251 ? -36.478 -19.530 -25.513 1.00 46.94 251 ALA A C 1
ATOM 1977 O O . ALA A 1 251 ? -36.713 -20.232 -24.524 1.00 46.94 251 ALA A O 1
ATOM 1978 N N . SER A 1 252 ? -36.416 -18.202 -25.484 1.00 42.03 252 SER A N 1
ATOM 1979 C CA . SER A 1 252 ? -36.839 -17.407 -24.342 1.00 42.03 252 SER A CA 1
ATOM 1980 C C . SER A 1 252 ? -38.197 -17.928 -23.889 1.00 42.03 252 SER A C 1
ATOM 1982 O O . SER A 1 252 ? -39.135 -17.962 -24.686 1.00 42.03 252 SER A O 1
ATOM 1984 N N . ALA A 1 253 ? -38.274 -18.399 -22.646 1.00 43.25 253 ALA A N 1
ATOM 1985 C CA . ALA A 1 253 ? -39.543 -18.697 -22.019 1.00 43.25 253 ALA A CA 1
ATOM 1986 C C . ALA A 1 253 ? -40.307 -17.374 -21.971 1.00 43.25 253 ALA A C 1
ATOM 1988 O O . ALA A 1 253 ? -39.997 -16.486 -21.179 1.00 43.25 253 ALA A O 1
ATOM 1989 N N . THR A 1 254 ? -41.250 -17.208 -22.893 1.00 36.34 254 THR A N 1
ATOM 1990 C CA . THR A 1 254 ? -42.254 -16.163 -22.805 1.00 36.34 254 THR A CA 1
ATOM 1991 C C . THR A 1 254 ? -43.095 -16.521 -21.592 1.00 36.34 254 THR A C 1
ATOM 1993 O O . THR A 1 254 ? -43.914 -17.436 -21.636 1.00 36.34 254 THR A O 1
ATOM 1996 N N . THR A 1 255 ? -42.826 -15.860 -20.471 1.00 37.22 255 THR A N 1
ATOM 1997 C CA . THR A 1 255 ? -43.711 -15.883 -19.315 1.00 37.22 255 THR A CA 1
ATOM 1998 C C . THR A 1 255 ? -45.023 -15.246 -19.756 1.00 37.22 255 THR A C 1
ATOM 2000 O O . THR A 1 255 ? -45.156 -14.025 -19.789 1.00 37.22 255 THR A O 1
ATOM 2003 N N . THR A 1 256 ? -45.986 -16.074 -20.153 1.00 33.00 256 THR A N 1
ATOM 2004 C CA . THR A 1 256 ? -47.381 -15.668 -20.290 1.00 33.00 256 THR A CA 1
ATOM 2005 C C . THR A 1 256 ? -47.908 -15.423 -18.882 1.00 33.00 256 THR A C 1
ATOM 2007 O O . THR A 1 256 ? -48.286 -16.350 -18.170 1.00 33.00 256 THR A O 1
ATOM 2010 N N . VAL A 1 257 ? -47.880 -14.163 -18.456 1.00 36.28 257 VAL A N 1
ATOM 2011 C CA . VAL A 1 257 ? -48.622 -13.713 -17.281 1.00 36.28 257 VAL A CA 1
ATOM 2012 C C . VAL A 1 257 ? -50.063 -13.493 -17.735 1.00 36.28 257 VAL A C 1
ATOM 2014 O O . VAL A 1 257 ? -50.388 -12.478 -18.341 1.00 36.28 257 VAL A O 1
ATOM 2017 N N . CYS A 1 258 ? -50.929 -14.472 -17.481 1.00 32.59 258 CYS A N 1
ATOM 2018 C CA . CYS A 1 258 ? -52.372 -14.254 -17.474 1.00 32.59 258 CYS A CA 1
ATOM 2019 C C . CYS A 1 258 ? -52.718 -13.523 -16.180 1.00 32.59 258 CYS A C 1
ATOM 2021 O O . CYS A 1 258 ? -52.644 -14.150 -15.127 1.00 32.59 258 CYS A O 1
ATOM 2023 N N . SER A 1 259 ? -53.073 -12.237 -16.230 1.00 34.25 259 SER A N 1
ATOM 2024 C CA . SER A 1 259 ? -53.735 -11.537 -15.119 1.00 34.25 259 SER A CA 1
ATOM 2025 C C . SER A 1 259 ? -54.299 -10.180 -15.565 1.00 34.25 259 SER A C 1
ATOM 2027 O O . SER A 1 259 ? -53.569 -9.203 -15.653 1.00 34.25 259 SER A O 1
ATOM 2029 N N . PHE A 1 260 ? -55.615 -10.193 -15.803 1.00 32.31 260 PHE A N 1
ATOM 2030 C CA . PHE A 1 260 ? -56.608 -9.121 -15.615 1.00 32.31 260 PHE A CA 1
ATOM 2031 C C . PHE A 1 260 ? -56.546 -7.863 -16.511 1.00 32.31 260 PHE A C 1
ATOM 2033 O O . PHE A 1 260 ? -55.702 -6.988 -16.354 1.00 32.31 260 PHE A O 1
ATOM 2040 N N . LEU A 1 261 ? -57.541 -7.753 -17.405 1.00 31.23 261 LEU A N 1
ATOM 2041 C CA . LEU A 1 261 ? -57.977 -6.490 -18.013 1.00 31.23 261 LEU A CA 1
ATOM 2042 C C . LEU A 1 261 ? -58.496 -5.528 -16.929 1.00 31.23 261 LEU A C 1
ATOM 2044 O O . LEU A 1 261 ? -59.246 -5.960 -16.050 1.00 31.23 261 LEU A O 1
ATOM 2048 N N . PRO A 1 262 ? -58.243 -4.223 -17.089 1.00 41.38 262 PRO A N 1
ATOM 2049 C CA . PRO A 1 262 ? -59.256 -3.217 -16.838 1.00 41.38 262 PRO A CA 1
ATOM 2050 C C . PRO A 1 262 ? -59.562 -2.397 -18.096 1.00 41.38 262 PRO A C 1
ATOM 2052 O O . PRO A 1 262 ? -58.783 -2.312 -19.044 1.00 41.38 262 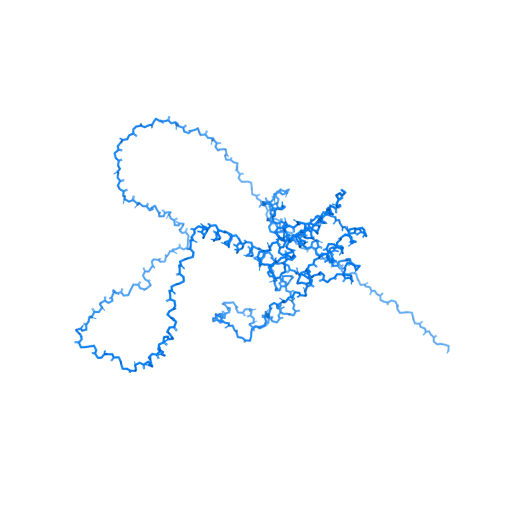PRO A O 1
ATOM 2055 N N . ASP A 1 263 ? -60.766 -1.854 -18.051 1.00 37.03 263 ASP A N 1
ATOM 2056 C CA . ASP A 1 263 ? -61.551 -1.234 -19.103 1.00 37.03 263 ASP A CA 1
ATOM 2057 C C . ASP A 1 263 ? -60.912 -0.021 -19.799 1.00 37.03 263 ASP A C 1
ATOM 2059 O O . ASP A 1 263 ? -60.004 0.644 -19.297 1.00 37.03 263 ASP A O 1
ATOM 2063 N N . ALA A 1 264 ? -61.443 0.259 -20.984 1.00 32.91 264 ALA A N 1
ATOM 2064 C CA . ALA A 1 264 ? -60.982 1.243 -21.948 1.00 32.91 264 ALA A CA 1
ATOM 2065 C C . ALA A 1 264 ? -60.955 2.691 -21.421 1.00 32.91 264 ALA A C 1
ATOM 2067 O O . ALA A 1 264 ? -61.963 3.207 -20.951 1.00 32.91 264 ALA A O 1
ATOM 2068 N N . THR A 1 265 ? -59.850 3.409 -21.646 1.00 39.59 265 THR A N 1
ATOM 2069 C CA . THR A 1 265 ? -59.886 4.863 -21.879 1.00 39.59 265 THR A CA 1
ATOM 2070 C C . THR A 1 265 ? -58.837 5.280 -22.911 1.00 39.59 265 THR A C 1
ATOM 2072 O O . THR A 1 265 ? -57.659 4.938 -22.854 1.00 39.59 265 THR A O 1
ATOM 2075 N N . THR A 1 266 ? -59.343 5.993 -23.906 1.00 33.53 266 THR A N 1
ATOM 2076 C CA . THR A 1 266 ? -58.730 6.495 -25.131 1.00 33.53 266 THR A CA 1
ATOM 2077 C C . THR A 1 266 ? -57.684 7.577 -24.855 1.00 33.53 266 THR A C 1
ATOM 2079 O O . THR A 1 266 ? -58.052 8.630 -24.347 1.00 33.53 266 THR A O 1
ATOM 2082 N N . VAL A 1 267 ? -56.422 7.399 -25.267 1.00 36.56 267 VAL A N 1
ATOM 2083 C CA . VAL A 1 267 ? -55.503 8.530 -25.518 1.00 36.56 267 VAL A CA 1
ATOM 2084 C C . VAL A 1 267 ? -54.604 8.225 -26.718 1.00 36.56 267 VAL A C 1
ATOM 2086 O O . VAL A 1 267 ? -54.133 7.108 -26.913 1.00 36.56 267 VAL A O 1
ATOM 2089 N N . CYS A 1 268 ? -54.456 9.249 -27.550 1.00 34.94 268 CYS A N 1
ATOM 2090 C CA . CYS A 1 268 ? -54.043 9.219 -28.940 1.00 34.94 268 CYS A CA 1
ATOM 2091 C C . CYS A 1 268 ? -52.586 8.818 -29.223 1.00 34.94 268 CYS A C 1
ATOM 2093 O O . CYS A 1 268 ? -51.646 9.124 -28.496 1.00 34.94 268 CYS A O 1
ATOM 2095 N N . SER A 1 269 ? -52.470 8.206 -30.397 1.00 29.91 269 SER A N 1
ATOM 2096 C CA . SER A 1 269 ? -51.325 7.851 -31.229 1.00 29.91 269 SER A CA 1
ATOM 2097 C C . SER A 1 269 ? -50.180 8.871 -31.321 1.00 29.91 269 SER A C 1
ATOM 2099 O O . SER A 1 269 ? -50.406 10.027 -31.663 1.00 29.91 269 SER A O 1
ATOM 2101 N N . PHE A 1 270 ? -48.942 8.372 -31.243 1.00 35.03 270 PHE A N 1
ATOM 2102 C CA . PHE A 1 270 ? -47.821 8.831 -32.074 1.00 35.03 270 PHE A CA 1
ATOM 2103 C C . PHE A 1 270 ? -47.023 7.604 -32.565 1.00 35.03 270 PHE A C 1
ATOM 2105 O O . PHE A 1 270 ? -46.631 6.775 -31.741 1.00 35.03 270 PHE A O 1
ATOM 2112 N N . PRO A 1 271 ? -46.802 7.435 -33.883 1.00 46.56 271 PRO A N 1
ATOM 2113 C CA . PRO A 1 271 ? -46.024 6.325 -34.432 1.00 46.56 271 PRO A CA 1
ATOM 2114 C C . PRO A 1 271 ? -44.505 6.580 -34.325 1.00 46.56 271 PRO A C 1
ATOM 2116 O O . PRO A 1 271 ? -44.074 7.733 -34.402 1.00 46.56 271 PRO A O 1
ATOM 2119 N N . PRO A 1 272 ? -43.666 5.532 -34.193 1.00 43.44 272 PRO A N 1
ATOM 2120 C CA . PRO A 1 272 ? -42.215 5.676 -34.182 1.00 43.44 272 PRO A CA 1
ATOM 2121 C C . PRO A 1 272 ? -41.654 5.752 -35.611 1.00 43.44 272 PRO A C 1
ATOM 2123 O O . PRO A 1 272 ? -42.072 5.012 -36.501 1.00 43.44 272 PRO A O 1
ATOM 2126 N N . ALA A 1 273 ? -40.671 6.627 -35.828 1.00 40.56 273 ALA A N 1
ATOM 2127 C CA . ALA A 1 273 ? -39.913 6.691 -37.076 1.00 40.56 273 ALA A CA 1
ATOM 2128 C C . ALA A 1 273 ? -38.937 5.497 -37.191 1.00 40.56 273 ALA A C 1
ATOM 2130 O O . ALA A 1 273 ? -38.260 5.180 -36.208 1.00 40.56 273 ALA A O 1
ATOM 2131 N N . PRO A 1 274 ? -38.807 4.849 -38.364 1.00 38.91 274 PRO A N 1
ATOM 2132 C CA . PRO A 1 274 ? -37.824 3.796 -38.577 1.00 38.91 274 PRO A CA 1
ATOM 2133 C C . PRO A 1 274 ? -36.492 4.397 -39.048 1.00 38.91 274 PRO A C 1
ATOM 2135 O O . PRO A 1 274 ? -36.433 5.080 -40.068 1.00 38.91 274 PRO A O 1
ATOM 2138 N N . THR A 1 275 ? -35.399 4.113 -38.340 1.00 42.69 275 THR A N 1
ATOM 2139 C CA . THR A 1 275 ? -34.040 4.310 -38.860 1.00 42.69 275 THR A CA 1
ATOM 2140 C C . THR A 1 275 ? -33.535 3.014 -39.482 1.00 42.69 275 THR A C 1
ATOM 2142 O O . THR A 1 275 ? -33.371 1.983 -38.832 1.00 42.69 275 THR A O 1
ATOM 2145 N N . THR A 1 276 ? -33.320 3.095 -40.789 1.00 39.84 276 THR A N 1
ATOM 2146 C CA . THR A 1 276 ? -32.833 2.051 -41.684 1.00 39.84 276 THR A CA 1
ATOM 2147 C C . THR A 1 276 ? -31.432 1.586 -41.281 1.00 39.84 276 THR A C 1
ATOM 2149 O O . THR A 1 276 ? -30.503 2.384 -41.164 1.00 39.84 276 THR A O 1
ATOM 2152 N N . VAL A 1 277 ? -31.279 0.277 -41.089 1.00 35.84 277 VAL A N 1
ATOM 2153 C CA . VAL A 1 277 ? -29.997 -0.400 -40.869 1.00 35.84 277 VAL A CA 1
ATOM 2154 C C . VAL A 1 277 ? -29.414 -0.783 -42.231 1.00 35.84 277 VAL A C 1
ATOM 2156 O O . VAL A 1 277 ? -30.007 -1.585 -42.948 1.00 35.84 277 VAL A O 1
ATOM 2159 N N . CYS A 1 278 ? -28.242 -0.250 -42.578 1.00 34.16 278 CYS A N 1
ATOM 2160 C CA . CYS A 1 278 ? -27.417 -0.789 -43.662 1.00 34.16 278 CYS A CA 1
ATOM 2161 C C . CYS A 1 278 ? -26.560 -1.949 -43.119 1.00 34.16 278 CYS A C 1
ATOM 2163 O O . CYS A 1 278 ? -25.889 -1.768 -42.098 1.00 34.16 278 CYS A O 1
ATOM 2165 N N . PRO A 1 279 ? -26.523 -3.122 -43.774 1.00 36.75 279 PRO A N 1
ATOM 2166 C CA . PRO A 1 279 ? -25.602 -4.185 -43.406 1.00 36.75 279 PRO A CA 1
ATOM 2167 C C . PRO A 1 279 ? -24.218 -3.883 -43.993 1.00 36.75 279 PRO A C 1
ATOM 2169 O O . PRO A 1 279 ? -24.051 -3.814 -45.208 1.00 36.75 279 PRO A O 1
ATOM 2172 N N . ILE A 1 280 ? -23.209 -3.718 -43.136 1.00 41.25 280 ILE A N 1
ATOM 2173 C CA . ILE A 1 280 ? -21.804 -3.765 -43.560 1.00 41.25 280 ILE A CA 1
ATOM 2174 C C . ILE A 1 280 ? -21.348 -5.220 -43.437 1.00 41.25 280 ILE A C 1
ATOM 2176 O O . ILE A 1 280 ? -21.416 -5.819 -42.363 1.00 41.25 280 ILE A O 1
ATOM 2180 N N . ALA A 1 281 ? -20.940 -5.784 -44.572 1.00 40.16 281 ALA A N 1
ATOM 2181 C CA . ALA A 1 281 ? -20.429 -7.139 -44.716 1.00 40.16 281 ALA A CA 1
ATOM 2182 C C . ALA A 1 281 ? -19.193 -7.397 -43.827 1.00 40.16 281 ALA A C 1
ATOM 2184 O O . ALA A 1 281 ? -18.374 -6.493 -43.642 1.00 40.16 281 ALA A O 1
ATOM 2185 N N . PRO A 1 282 ? -19.003 -8.624 -43.310 1.00 49.16 282 PRO A N 1
ATOM 2186 C CA . PRO A 1 282 ? -17.768 -8.992 -42.639 1.00 49.16 282 PRO A CA 1
ATOM 2187 C C . PRO A 1 282 ? -16.708 -9.353 -43.688 1.00 49.16 282 PRO A C 1
ATOM 2189 O O . PRO A 1 282 ? -16.883 -10.296 -44.459 1.00 49.16 282 PRO A O 1
ATOM 2192 N N . THR A 1 283 ? -15.592 -8.630 -43.717 1.00 42.81 283 THR A N 1
ATOM 2193 C CA . THR A 1 283 ? -14.365 -9.100 -44.373 1.00 42.81 283 THR A CA 1
ATOM 2194 C C . THR A 1 283 ? -13.626 -10.069 -43.439 1.00 42.81 283 THR A C 1
ATOM 2196 O O . THR A 1 283 ? -13.602 -9.854 -42.224 1.00 42.81 283 THR A O 1
ATOM 2199 N N . PRO A 1 284 ? -13.046 -11.165 -43.961 1.00 44.34 284 PRO A N 1
ATOM 2200 C CA . PRO A 1 284 ? -12.392 -12.171 -43.135 1.00 44.34 284 PRO A CA 1
ATOM 2201 C C . PRO A 1 284 ? -11.029 -11.667 -42.650 1.00 44.34 284 PRO A C 1
ATOM 2203 O O . PRO A 1 284 ? -10.165 -11.303 -43.446 1.00 44.34 284 PRO A O 1
ATOM 2206 N N . THR A 1 285 ? -10.818 -11.666 -41.334 1.00 41.47 285 THR A N 1
ATOM 2207 C CA . THR A 1 285 ? -9.502 -11.422 -40.738 1.00 41.47 285 THR A CA 1
ATOM 2208 C C . THR A 1 285 ? -8.660 -12.689 -40.848 1.00 41.47 285 THR A C 1
ATOM 2210 O O . THR A 1 285 ? -8.918 -13.688 -40.177 1.00 41.47 285 THR A O 1
ATOM 2213 N N . THR A 1 286 ? -7.640 -12.641 -41.698 1.00 39.78 286 THR A N 1
ATOM 2214 C CA . THR A 1 286 ? -6.557 -13.623 -41.755 1.00 39.78 286 THR A CA 1
ATOM 2215 C C . THR A 1 286 ? -5.839 -13.669 -40.406 1.00 39.78 286 THR A C 1
ATOM 2217 O O . THR A 1 286 ? -5.371 -12.649 -39.898 1.00 39.78 286 THR A O 1
ATOM 2220 N N . VAL A 1 287 ? -5.759 -14.859 -39.812 1.00 37.66 287 VAL A N 1
ATOM 2221 C CA . VAL A 1 287 ? -4.967 -15.126 -38.609 1.00 37.66 287 VAL A CA 1
ATOM 2222 C C . VAL A 1 287 ? -3.511 -15.285 -39.039 1.00 37.66 287 VAL A C 1
ATOM 2224 O O . VAL A 1 287 ? -3.122 -16.329 -39.552 1.00 37.66 287 VAL A O 1
ATOM 2227 N N . CYS A 1 288 ? -2.700 -14.248 -38.840 1.00 33.44 288 CYS A N 1
ATOM 2228 C CA . CYS A 1 288 ? -1.247 -14.374 -38.900 1.00 33.44 288 CYS A CA 1
ATOM 2229 C C . CYS A 1 288 ? -0.736 -14.728 -37.501 1.00 33.44 288 CYS A C 1
ATOM 2231 O O . CYS A 1 288 ? -0.854 -13.940 -36.562 1.00 33.44 288 CYS A O 1
ATOM 2233 N N . HIS A 1 289 ? -0.171 -15.924 -37.363 1.00 39.06 289 HIS A N 1
ATOM 2234 C CA . HIS A 1 289 ? 0.595 -16.310 -36.187 1.00 39.06 289 HIS A CA 1
ATOM 2235 C C . HIS A 1 289 ? 1.905 -15.514 -36.170 1.00 39.06 289 HIS A C 1
ATOM 2237 O O . HIS A 1 289 ? 2.782 -15.739 -37.000 1.00 39.06 289 HIS A O 1
ATOM 2243 N N . ILE A 1 290 ? 2.036 -14.573 -35.234 1.00 38.81 290 ILE A N 1
ATOM 2244 C CA . ILE A 1 290 ? 3.322 -13.940 -34.929 1.00 38.81 290 ILE A CA 1
ATOM 2245 C C . ILE A 1 290 ? 4.056 -14.877 -33.968 1.00 38.81 290 ILE A C 1
ATOM 2247 O O . ILE A 1 290 ? 3.673 -15.020 -32.806 1.00 38.81 290 ILE A O 1
ATOM 2251 N N . ALA A 1 291 ? 5.080 -15.555 -34.481 1.00 39.88 291 ALA A N 1
ATOM 2252 C CA . ALA A 1 291 ? 6.061 -16.270 -33.676 1.00 39.88 291 ALA A CA 1
ATOM 2253 C C . ALA A 1 291 ? 6.926 -15.259 -32.892 1.00 39.88 291 ALA A C 1
ATOM 2255 O O . ALA A 1 291 ? 7.274 -14.213 -33.445 1.00 39.88 291 ALA A O 1
ATOM 2256 N N . PRO A 1 292 ? 7.297 -15.533 -31.628 1.00 51.66 292 PRO A N 1
ATOM 2257 C CA . PRO A 1 292 ? 8.246 -14.693 -30.914 1.00 51.66 292 PRO A CA 1
ATOM 2258 C C . PRO A 1 292 ? 9.652 -14.921 -31.486 1.00 51.66 292 PRO A C 1
ATOM 2260 O O . PRO A 1 292 ? 10.103 -16.058 -31.624 1.00 51.66 292 PRO A O 1
ATOM 2263 N N . ALA A 1 293 ? 10.335 -13.830 -31.833 1.00 41.16 293 ALA A N 1
ATOM 2264 C CA . ALA A 1 293 ? 11.736 -13.853 -32.233 1.00 41.16 293 ALA A CA 1
ATOM 2265 C C . ALA A 1 293 ? 12.628 -14.347 -31.073 1.00 41.16 293 ALA A C 1
ATOM 2267 O O . ALA A 1 293 ? 12.355 -14.010 -29.917 1.00 41.16 293 ALA A O 1
ATOM 2268 N N . PRO A 1 294 ? 13.698 -15.115 -31.346 1.00 49.81 294 PRO A N 1
ATOM 2269 C CA . PRO A 1 294 ? 14.650 -15.518 -30.322 1.00 49.81 294 PRO A CA 1
ATOM 2270 C C . PRO A 1 294 ? 15.546 -14.338 -29.925 1.00 49.81 294 PRO A C 1
ATOM 2272 O O . PRO A 1 294 ? 16.196 -13.713 -30.764 1.00 49.81 294 PRO A O 1
ATOM 2275 N N . THR A 1 295 ? 15.601 -14.044 -28.628 1.00 44.94 295 THR A N 1
ATOM 2276 C CA . THR A 1 295 ? 16.564 -13.114 -28.035 1.00 44.94 295 THR A CA 1
ATOM 2277 C C . THR A 1 295 ? 17.964 -13.725 -28.115 1.00 44.94 295 THR A C 1
ATOM 2279 O O . THR A 1 295 ? 18.241 -14.750 -27.494 1.00 44.94 295 THR A O 1
ATOM 2282 N N . MET A 1 296 ? 18.851 -13.096 -28.886 1.00 40.78 296 MET A N 1
ATOM 2283 C CA . MET A 1 296 ? 20.285 -13.393 -28.899 1.00 40.78 296 MET A CA 1
ATOM 2284 C C . MET A 1 296 ? 20.904 -12.949 -27.568 1.00 40.78 296 MET A C 1
ATOM 2286 O O . MET A 1 296 ? 20.827 -11.776 -27.207 1.00 40.78 296 MET A O 1
ATOM 2290 N N . VAL A 1 297 ? 21.522 -13.884 -26.847 1.00 43.12 297 VAL A N 1
ATOM 2291 C CA . VAL A 1 297 ? 22.372 -13.597 -25.686 1.00 43.12 297 VAL A CA 1
ATOM 2292 C C . VAL A 1 297 ? 23.818 -13.615 -26.170 1.00 43.12 297 VAL A C 1
ATOM 2294 O O . VAL A 1 297 ? 24.323 -14.655 -26.589 1.00 43.12 297 VAL A O 1
ATOM 2297 N N . CYS A 1 298 ? 24.477 -12.458 -26.142 1.00 40.44 298 CYS A N 1
ATOM 2298 C CA . CYS A 1 298 ? 25.906 -12.348 -26.415 1.00 40.44 298 CYS A CA 1
ATOM 2299 C C . CYS A 1 298 ? 26.706 -13.000 -25.271 1.00 40.44 298 CYS A C 1
ATOM 2301 O O . CYS A 1 298 ? 26.452 -12.677 -24.108 1.00 40.44 298 CYS A O 1
ATOM 2303 N N . PRO A 1 299 ? 27.689 -13.872 -25.552 1.00 47.78 299 PRO A N 1
ATOM 2304 C CA . PRO A 1 299 ? 28.603 -14.351 -24.528 1.00 47.78 299 PRO A CA 1
ATOM 2305 C C . PRO A 1 299 ? 29.601 -13.241 -24.173 1.00 47.78 299 PRO A C 1
ATOM 2307 O O . PRO A 1 299 ? 30.347 -12.761 -25.025 1.00 47.78 299 PRO A O 1
ATOM 2310 N N . VAL A 1 300 ? 29.621 -12.835 -22.904 1.00 46.41 300 VAL A N 1
ATOM 2311 C CA . VAL A 1 300 ? 30.693 -12.008 -22.338 1.00 46.41 300 VAL A CA 1
ATOM 2312 C C . VAL A 1 300 ? 31.849 -12.944 -21.990 1.00 46.41 300 VAL A C 1
ATOM 2314 O O . VAL A 1 300 ? 31.763 -13.732 -21.051 1.00 46.41 300 VAL A O 1
ATOM 2317 N N . THR A 1 301 ? 32.922 -12.890 -22.771 1.00 48.22 301 THR A N 1
ATOM 2318 C CA . THR A 1 301 ? 34.193 -13.562 -22.470 1.00 48.22 301 THR A CA 1
ATOM 2319 C C . THR A 1 301 ? 34.957 -12.801 -21.382 1.00 48.22 301 THR A C 1
ATOM 2321 O O . THR A 1 301 ? 35.197 -11.605 -21.559 1.00 48.22 301 THR A O 1
ATOM 2324 N N . PRO A 1 302 ? 35.402 -13.451 -20.292 1.00 57.84 302 PRO A N 1
ATOM 2325 C CA . PRO A 1 302 ? 36.336 -12.844 -19.354 1.00 57.84 302 PRO A CA 1
ATOM 2326 C C . PRO A 1 302 ? 37.771 -12.949 -19.894 1.00 57.84 302 PRO A C 1
ATOM 2328 O O . PRO A 1 302 ? 38.297 -14.041 -20.105 1.00 57.84 302 PRO A O 1
ATOM 2331 N N . THR A 1 303 ? 38.426 -11.810 -20.106 1.00 46.47 303 THR A N 1
ATOM 2332 C CA . THR A 1 303 ? 39.876 -11.731 -20.318 1.00 46.47 303 THR A CA 1
ATOM 2333 C C . THR A 1 303 ? 40.603 -11.932 -18.991 1.00 46.47 303 THR A C 1
ATOM 2335 O O . THR A 1 303 ? 40.562 -11.060 -18.126 1.00 46.47 303 THR A O 1
ATOM 2338 N N . PHE A 1 304 ? 41.297 -13.061 -18.846 1.00 57.34 304 PHE A N 1
ATOM 2339 C CA . PHE A 1 304 ? 42.323 -13.254 -17.821 1.00 57.34 304 PHE A CA 1
ATOM 2340 C C . PHE A 1 304 ? 43.691 -12.915 -18.418 1.00 57.34 304 PHE A C 1
ATOM 2342 O O . PHE A 1 304 ? 44.178 -13.599 -19.316 1.00 57.34 304 PHE A O 1
ATOM 2349 N N . THR A 1 305 ? 44.320 -11.855 -17.919 1.00 57.38 305 THR A N 1
ATOM 2350 C CA . THR A 1 305 ? 45.739 -11.566 -18.149 1.00 57.38 305 THR A CA 1
ATOM 2351 C C . THR A 1 305 ? 46.587 -12.382 -17.180 1.00 57.38 305 THR A C 1
ATOM 2353 O O . THR A 1 305 ? 46.596 -12.133 -15.976 1.00 57.38 305 THR A O 1
ATOM 2356 N N . THR A 1 306 ? 47.300 -13.362 -17.728 1.00 56.84 306 THR A N 1
ATOM 2357 C CA . THR A 1 306 ? 48.318 -14.168 -17.048 1.00 56.84 306 THR A CA 1
ATOM 2358 C C . THR A 1 306 ? 49.526 -13.312 -16.670 1.00 56.84 306 THR A C 1
ATOM 2360 O O . THR A 1 306 ? 50.184 -12.741 -17.539 1.00 56.84 306 THR A O 1
ATOM 2363 N N . VAL A 1 307 ? 49.856 -13.277 -15.379 1.00 56.31 307 VAL A N 1
ATOM 2364 C CA . VAL A 1 307 ? 51.147 -12.794 -14.869 1.00 56.31 307 VAL A CA 1
ATOM 2365 C C . VAL A 1 307 ? 52.141 -13.957 -14.941 1.00 56.31 307 VAL A C 1
ATOM 2367 O O . VAL A 1 307 ? 51.892 -15.021 -14.377 1.00 56.31 307 VAL A O 1
ATOM 2370 N N . ARG A 1 308 ? 53.251 -13.777 -15.664 1.00 54.88 308 ARG A N 1
ATOM 2371 C CA . ARG A 1 308 ? 54.396 -14.701 -15.651 1.00 54.88 308 ARG A CA 1
ATOM 2372 C C . ARG A 1 308 ? 55.317 -14.356 -14.472 1.00 54.88 308 ARG A C 1
ATOM 2374 O O . ARG A 1 308 ? 55.557 -13.167 -14.266 1.00 54.88 308 ARG A O 1
ATOM 2381 N N . PRO A 1 309 ? 55.857 -15.340 -13.738 1.00 60.41 309 PRO A N 1
ATOM 2382 C CA . PRO A 1 309 ? 56.921 -15.087 -12.778 1.00 60.41 309 PRO A CA 1
ATOM 2383 C C . PRO A 1 309 ? 58.266 -14.928 -13.507 1.00 60.41 309 PRO A C 1
ATOM 2385 O O . PRO A 1 309 ? 58.471 -15.515 -14.575 1.00 60.41 309 PRO A O 1
ATOM 2388 N N . ILE A 1 310 ? 59.147 -14.118 -12.919 1.00 60.53 310 ILE A N 1
ATOM 2389 C CA . ILE A 1 310 ? 60.603 -14.173 -13.125 1.00 60.53 310 ILE A CA 1
ATOM 2390 C C . ILE A 1 310 ? 61.150 -15.247 -12.187 1.00 60.53 310 ILE A C 1
ATOM 2392 O O . ILE A 1 310 ? 60.629 -15.322 -11.049 1.00 60.53 310 ILE A O 1
#

pLDDT: mean 70.23, std 20.29, range [29.91, 95.88]

Secondary structure (DSSP, 8-state):
-----------------TTS-S-HHHHHHHHHHHHHGGG-SS--HHHHHHHHHHHHHS-HHHHSPP-------SS-SS------SSTT--TTHHHHHHHHS--SS-SPPPGGGSHHHHHHHHHHHHH--S-EEETTEEE-HHHHHHHHHHHHHHHHHH-HHHHHH---------HHHHHHHHHHHHHHHHHHHHHTT-PPP------SS----------S-----S------PPP--TT-S----TT-PPPP------------------PPPP-PPPPPPPPP------PPPP-----------PPPP-

Foldseek 3Di:
DDDDDDDPPPPPPFDQDPVRDTDLVLLLVLLVLLLVCLPPQAADPVSLVVNLVSQVPGDVVLQDDQDDDPPDDVDDPDDDPDDPPDPPDDVPVVVVCLVPVNPVPHPFDALVSHSNSVSNLVVLCVVQVAFDDDPNDTDHSLVVSLSSLVSSVCNCVVDPSSVVSGVDDRDHHDSVNSVVNVVVVVVVVVVCVVCVPPDPPPPPPPPPPDDPDDPDPPPDDPPPPDDPPDDDDDPDCPPVPPPPPPPDDPDPPPPPDDDDDDDDDDDDDDDDDDDDDDDDDDDDDDDDDDDDDDDDDDDDDDDDDDDDDD